Protein AF-0000000085151707 (afdb_homodimer)

Nearest PDB structures (foldseek):
  7b0c-assembly1_B  TM=9.121E-01  e=8.264E-10  Streptomyces coelicolor A3(2)
  6hse-assembly1_A  TM=7.464E-01  e=6.082E-08  Streptomyces venezuelae ATCC 10712
  4cic-assembly1_B  TM=8.441E-01  e=4.109E-07  Thermincola potens JR
  2y75-assembly1_E  TM=7.218E-01  e=2.705E-07  Bacillus subtilis
  3k69-assembly1_A-2  TM=7.931E-01  e=7.464E-07  Lactiplantibacillus plantarum

Sequence (302 aa):
MQLTRYTDFGIRILMYLAVQSERENLFRIAEVTSVFDLSSNHVAKIIHQLGKMGYLQTVRGKSGGFRLAKAADEVLIGQLVRDLEHSLSPIDCESPYCRFTPICRLKGVLGQAVTAYLAVLDQYTLADIVSNKSDILSTLPDLSISVLQLDMQLTRYTDFGIRILMYLAVQSERENLFRIAEVTSVFDLSSNHVAKIIHQLGKMGYLQTVRGKSGGFRLAKAADEVLIGQLVRDLEHSLSPIDCESPYCRFTPICRLKGVLGQAVTAYLAVLDQYTLADIVSNKSDILSTLPDLSISVLQLD

pLDDT: mean 91.7, std 13.01, range [28.16, 98.81]

Organism: Shewanella frigidimarina (strain NCIMB 400) (NCBI:txid318167)

Structure (mmCIF, N/CA/C/O backbone):
data_AF-0000000085151707-model_v1
#
loop_
_entity.id
_entity.type
_entity.pdbx_description
1 polymer 'Transcriptional regulator, BadM/Rrf2 family'
#
loop_
_atom_site.group_PDB
_atom_site.id
_atom_site.type_symbol
_atom_site.label_atom_id
_atom_site.label_alt_id
_atom_site.label_comp_id
_atom_site.label_asym_id
_atom_site.label_entity_id
_atom_site.label_seq_id
_atom_site.pdbx_PDB_ins_code
_atom_site.Cartn_x
_atom_site.Cartn_y
_atom_site.Cartn_z
_atom_site.occupancy
_atom_site.B_iso_or_equiv
_atom_site.auth_seq_id
_atom_site.auth_comp_id
_atom_site.auth_asym_id
_atom_site.auth_atom_id
_atom_site.pdbx_PDB_model_num
ATOM 1 N N . MET A 1 1 ? 3.221 0.682 0.157 1 67.94 1 MET A N 1
ATOM 2 C CA . MET A 1 1 ? 1.968 0.069 -0.274 1 67.94 1 MET A CA 1
ATOM 3 C C . MET A 1 1 ? 2.16 -1.416 -0.563 1 67.94 1 MET A C 1
ATOM 5 O O . MET A 1 1 ? 2.926 -1.784 -1.456 1 67.94 1 MET A O 1
ATOM 9 N N . GLN A 1 2 ? 2.195 -2.209 0.301 1 88.25 2 GLN A N 1
ATOM 10 C CA . GLN A 1 2 ? 2.561 -3.615 0.159 1 88.25 2 GLN A CA 1
ATOM 11 C C . GLN A 1 2 ? 1.323 -4.508 0.155 1 88.25 2 GLN A C 1
ATOM 13 O O . GLN A 1 2 ? 0.424 -4.336 0.98 1 88.25 2 GLN A O 1
ATOM 18 N N . LEU A 1 3 ? 1.3 -5.414 -0.812 1 94.5 3 LEU A N 1
ATOM 19 C CA . LEU A 1 3 ? 0.193 -6.363 -0.833 1 94.5 3 LEU A CA 1
ATOM 20 C C . LEU A 1 3 ? 0.139 -7.164 0.464 1 94.5 3 LEU A C 1
ATOM 22 O O . LEU A 1 3 ? 1.175 -7.438 1.075 1 94.5 3 LEU A O 1
ATOM 26 N N . THR A 1 4 ? -1.057 -7.477 0.873 1 93.44 4 THR A N 1
ATOM 27 C CA . THR A 1 4 ? -1.197 -8.383 2.01 1 93.44 4 THR A CA 1
ATOM 28 C C . THR A 1 4 ? -0.611 -9.75 1.686 1 93.44 4 THR A C 1
ATOM 30 O O . THR A 1 4 ? -0.466 -10.109 0.515 1 93.44 4 THR A O 1
ATOM 33 N N . ARG A 1 5 ? -0.339 -10.508 2.707 1 93.69 5 ARG A N 1
ATOM 34 C CA . ARG A 1 5 ? 0.137 -11.875 2.533 1 93.69 5 ARG A CA 1
ATOM 35 C C . ARG A 1 5 ? -0.897 -12.727 1.805 1 93.69 5 ARG A C 1
ATOM 37 O O . ARG A 1 5 ? -0.543 -13.57 0.981 1 93.69 5 ARG A O 1
ATOM 44 N N . TYR A 1 6 ? -2.123 -12.508 2.146 1 95.5 6 TYR A N 1
ATOM 45 C CA . TYR A 1 6 ? -3.229 -13.227 1.521 1 95.5 6 TYR A CA 1
ATOM 46 C C . TYR A 1 6 ? -3.221 -13.031 0.01 1 95.5 6 TYR A C 1
ATOM 48 O O . TYR A 1 6 ? -3.326 -14 -0.747 1 95.5 6 TYR A O 1
ATOM 56 N N . THR A 1 7 ? -3.078 -11.789 -0.413 1 96.56 7 THR A N 1
ATOM 57 C CA . THR A 1 7 ? -3.059 -11.469 -1.836 1 96.56 7 THR A CA 1
ATOM 58 C C . THR A 1 7 ? -1.8 -12.023 -2.498 1 96.56 7 THR A C 1
ATOM 60 O O . THR A 1 7 ? -1.864 -12.586 -3.594 1 96.56 7 THR A O 1
ATOM 63 N N . ASP A 1 8 ? -0.689 -11.891 -1.826 1 95.69 8 ASP A N 1
ATOM 64 C CA . ASP A 1 8 ? 0.578 -12.406 -2.334 1 95.69 8 ASP A CA 1
ATOM 65 C C . ASP A 1 8 ? 0.497 -13.914 -2.578 1 95.69 8 ASP A C 1
ATOM 67 O O . ASP A 1 8 ? 0.756 -14.383 -3.689 1 95.69 8 ASP A O 1
ATOM 71 N N . PHE A 1 9 ? 0.066 -14.609 -1.57 1 96.75 9 PHE A N 1
ATOM 72 C CA . PHE A 1 9 ? -0.001 -16.062 -1.678 1 96.75 9 PHE A CA 1
ATOM 73 C C . PHE A 1 9 ? -1.032 -16.484 -2.719 1 96.75 9 PHE A C 1
ATOM 75 O O . PHE A 1 9 ? -0.826 -17.453 -3.449 1 96.75 9 PHE A O 1
ATOM 82 N N . GLY A 1 10 ? -2.104 -15.773 -2.748 1 97.56 10 GLY A N 1
ATOM 83 C CA . GLY A 1 10 ? -3.113 -16.078 -3.754 1 97.56 10 GLY A CA 1
ATOM 84 C C . GLY A 1 10 ? -2.586 -15.977 -5.172 1 97.56 10 GLY A C 1
ATOM 85 O O . GLY A 1 10 ? -2.785 -16.891 -5.977 1 97.56 10 GLY A O 1
ATOM 86 N N . ILE A 1 11 ? -1.907 -14.914 -5.43 1 97.88 11 ILE A N 1
ATOM 87 C CA . ILE A 1 11 ? -1.382 -14.719 -6.777 1 97.88 11 ILE A CA 1
ATOM 88 C C . ILE A 1 11 ? -0.266 -15.727 -7.043 1 97.88 11 ILE A C 1
ATOM 90 O O . ILE A 1 11 ? -0.185 -16.297 -8.133 1 97.88 11 ILE A O 1
ATOM 94 N N . ARG A 1 12 ? 0.552 -16 -6.098 1 96.12 12 ARG A N 1
ATOM 95 C CA . ARG A 1 12 ? 1.631 -16.984 -6.199 1 96.12 12 ARG A CA 1
ATOM 96 C C . ARG A 1 12 ? 1.089 -18.359 -6.559 1 96.12 12 ARG A C 1
ATOM 98 O O . ARG A 1 12 ? 1.652 -19.047 -7.41 1 96.12 12 ARG A O 1
ATOM 105 N N . ILE A 1 13 ? 0.051 -18.734 -5.918 1 96.94 13 ILE A N 1
ATOM 106 C CA . ILE A 1 13 ? -0.581 -20.031 -6.184 1 96.94 13 ILE A CA 1
ATOM 107 C C . ILE A 1 13 ? -1.095 -20.062 -7.621 1 96.94 13 ILE A C 1
ATOM 109 O O . ILE A 1 13 ? -0.876 -21.047 -8.336 1 96.94 13 ILE A O 1
ATOM 113 N N . LEU A 1 14 ? -1.728 -19 -8.055 1 98.25 14 LEU A N 1
ATOM 114 C CA . LEU A 1 14 ? -2.26 -18.953 -9.406 1 98.25 14 LEU A CA 1
ATOM 115 C C . LEU A 1 14 ? -1.134 -19.016 -10.438 1 98.25 14 LEU A C 1
ATOM 117 O O . LEU A 1 14 ? -1.275 -19.641 -11.484 1 98.25 14 LEU A O 1
ATOM 121 N N . MET A 1 15 ? -0.018 -18.312 -10.133 1 97.69 15 MET A N 1
ATOM 122 C CA . MET A 1 15 ? 1.141 -18.375 -11.016 1 97.69 15 MET A CA 1
ATOM 123 C C . MET A 1 15 ? 1.657 -19.812 -11.141 1 97.69 15 MET A C 1
ATOM 125 O O . MET A 1 15 ? 1.975 -20.266 -12.234 1 97.69 15 MET A O 1
ATOM 129 N N . TYR A 1 16 ? 1.735 -20.516 -10.016 1 96.5 16 TYR A N 1
ATOM 130 C CA . TYR A 1 16 ? 2.184 -21.906 -9.961 1 96.5 16 TYR A CA 1
ATOM 131 C C . TYR A 1 16 ? 1.328 -22.797 -10.859 1 96.5 16 TYR A C 1
ATOM 133 O O . TYR A 1 16 ? 1.854 -23.609 -11.617 1 96.5 16 TYR A O 1
ATOM 141 N N . LEU A 1 17 ? 0.053 -22.594 -10.773 1 96.88 17 LEU A N 1
ATOM 142 C CA . LEU A 1 17 ? -0.861 -23.375 -11.602 1 96.88 17 LEU A CA 1
ATOM 143 C C . LEU A 1 17 ? -0.706 -23.016 -13.078 1 96.88 17 LEU A C 1
ATOM 145 O O . LEU A 1 17 ? -0.659 -23.906 -13.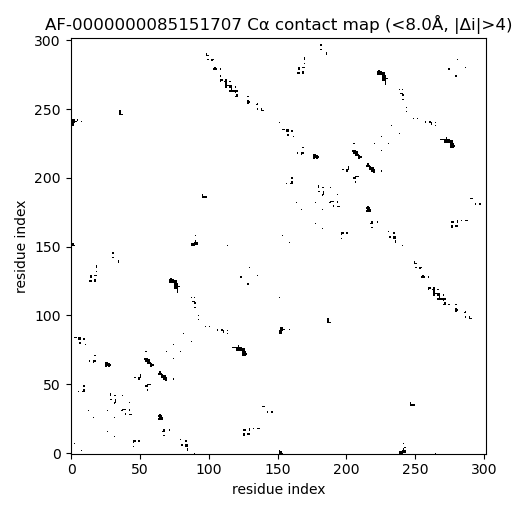938 1 96.88 17 LEU A O 1
ATOM 149 N N . ALA A 1 18 ? -0.605 -21.719 -13.344 1 97.44 18 ALA A N 1
ATOM 150 C CA . ALA A 1 18 ? -0.625 -21.203 -14.719 1 97.44 18 ALA A CA 1
ATOM 151 C C . ALA A 1 18 ? 0.592 -21.688 -15.5 1 97.44 18 ALA A C 1
ATOM 153 O O . ALA A 1 18 ? 0.515 -21.906 -16.703 1 97.44 18 ALA A O 1
ATOM 154 N N . VAL A 1 19 ? 1.764 -21.891 -14.836 1 95.69 19 VAL A N 1
ATOM 155 C CA . VAL A 1 19 ? 2.973 -22.297 -15.539 1 95.69 19 VAL A CA 1
ATOM 156 C C . VAL A 1 19 ? 2.883 -23.781 -15.891 1 95.69 19 VAL A C 1
ATOM 158 O O . VAL A 1 19 ? 3.67 -24.281 -16.703 1 95.69 19 VAL A O 1
ATOM 161 N N . GLN A 1 20 ? 1.953 -24.453 -15.273 1 93.75 20 GLN A N 1
ATOM 162 C CA . GLN A 1 20 ? 1.731 -25.875 -15.539 1 93.75 20 GLN A CA 1
ATOM 163 C C . GLN A 1 20 ? 0.405 -26.094 -16.266 1 93.75 20 GLN A C 1
ATOM 165 O O . GLN A 1 20 ? -0.373 -26.984 -15.883 1 93.75 20 GLN A O 1
ATOM 170 N N . SER A 1 21 ? 0.182 -25.359 -17.281 1 89.44 21 SER A N 1
ATOM 171 C CA . SER A 1 21 ? -1.112 -25.312 -17.953 1 89.44 21 SER A CA 1
ATOM 172 C C . SER A 1 21 ? -1.413 -26.641 -18.641 1 89.44 21 SER A C 1
ATOM 174 O O . SER A 1 21 ? -2.574 -26.953 -18.906 1 89.44 21 SER A O 1
ATOM 176 N N . GLU A 1 22 ? -0.425 -27.406 -18.953 1 88.44 22 GLU A N 1
ATOM 177 C CA . GLU A 1 22 ? -0.61 -28.656 -19.688 1 88.44 22 GLU A CA 1
ATOM 178 C C . GLU A 1 22 ? -0.845 -29.828 -18.734 1 88.44 22 GLU A C 1
ATOM 180 O O . GLU A 1 22 ? -1.149 -30.938 -19.172 1 88.44 22 GLU A O 1
ATOM 185 N N . ARG A 1 23 ? -0.707 -29.469 -17.469 1 89.75 23 ARG A N 1
ATOM 186 C CA . ARG A 1 23 ? -0.909 -30.516 -16.469 1 89.75 23 ARG A CA 1
ATOM 187 C C . ARG A 1 23 ? -2.355 -31 -16.469 1 89.75 23 ARG A C 1
ATOM 189 O O . ARG A 1 23 ? -3.287 -30.203 -16.453 1 89.75 23 ARG A O 1
ATOM 196 N N . GLU A 1 24 ? -2.537 -32.375 -16.438 1 89.44 24 GLU A N 1
ATOM 197 C CA . GLU A 1 24 ? -3.873 -32.969 -16.469 1 89.44 24 GLU A CA 1
ATOM 198 C C . GLU A 1 24 ? -4.383 -33.25 -15.062 1 89.44 24 GLU A C 1
ATOM 200 O O . GLU A 1 24 ? -5.578 -33.125 -14.797 1 89.44 24 GLU A O 1
ATOM 205 N N . ASN A 1 25 ? -3.473 -33.594 -14.18 1 91.44 25 ASN A N 1
ATOM 206 C CA . ASN A 1 25 ? -3.857 -33.938 -12.812 1 91.44 25 ASN A CA 1
ATOM 207 C C . ASN A 1 25 ? -4.203 -32.656 -12.016 1 91.44 25 ASN A C 1
ATOM 209 O O . ASN A 1 25 ? -3.615 -31.609 -12.234 1 91.44 25 ASN A O 1
ATOM 213 N N . LEU A 1 26 ? -5.133 -32.844 -11.172 1 95.44 26 LEU A N 1
ATOM 214 C CA . LEU A 1 26 ? -5.504 -31.766 -10.273 1 95.44 26 LEU A CA 1
ATOM 215 C C . LEU A 1 26 ? -4.367 -31.453 -9.312 1 95.44 26 LEU A C 1
ATOM 217 O O . LEU A 1 26 ? -3.588 -32.344 -8.945 1 95.44 26 LEU A O 1
ATOM 221 N N . PHE A 1 27 ? -4.246 -30.219 -8.961 1 96.44 27 PHE A N 1
ATOM 222 C CA . PHE A 1 27 ? -3.312 -29.828 -7.914 1 96.44 27 PHE A CA 1
ATOM 223 C C . PHE A 1 27 ? -3.889 -30.141 -6.535 1 96.44 27 PHE A C 1
ATOM 225 O O . PHE A 1 27 ? -5.109 -30.156 -6.355 1 96.44 27 PHE A O 1
ATOM 232 N N . ARG A 1 28 ? -3.021 -30.406 -5.617 1 94.31 28 ARG A N 1
ATOM 233 C CA . ARG A 1 28 ? -3.459 -30.719 -4.258 1 94.31 28 ARG A CA 1
ATOM 234 C C . ARG A 1 28 ? -2.926 -29.688 -3.271 1 94.31 28 ARG A C 1
ATOM 236 O O . ARG A 1 28 ? -1.833 -29.141 -3.459 1 94.31 28 ARG A O 1
ATOM 243 N N . ILE A 1 29 ? -3.684 -29.453 -2.197 1 95.25 29 ILE A N 1
ATOM 244 C CA . ILE A 1 29 ? -3.314 -28.5 -1.153 1 95.25 29 ILE A CA 1
ATOM 245 C C . ILE A 1 29 ? -1.94 -28.859 -0.592 1 95.25 29 ILE A C 1
ATOM 247 O O . ILE A 1 29 ? -1.092 -27.984 -0.404 1 95.25 29 ILE A O 1
ATOM 251 N N . ALA A 1 30 ? -1.696 -30.141 -0.392 1 93.06 30 ALA A N 1
ATOM 252 C CA . ALA A 1 30 ? -0.443 -30.609 0.183 1 93.06 30 ALA A CA 1
ATOM 253 C C . ALA A 1 30 ? 0.749 -30.203 -0.677 1 93.06 30 ALA A C 1
ATOM 255 O O . ALA A 1 30 ? 1.818 -29.891 -0.155 1 93.06 30 ALA A O 1
ATOM 256 N N . GLU A 1 31 ? 0.578 -30.281 -1.938 1 93.06 31 GLU A N 1
ATOM 257 C CA . GLU A 1 31 ? 1.632 -29.906 -2.871 1 93.06 31 GLU A CA 1
ATOM 258 C C . GLU A 1 31 ? 1.978 -28.422 -2.734 1 93.06 31 GLU A C 1
ATOM 260 O O . GLU A 1 31 ? 3.154 -28.062 -2.668 1 93.06 31 GLU A O 1
ATOM 265 N N . VAL A 1 32 ? 0.996 -27.609 -2.701 1 94.62 32 VAL A N 1
ATOM 266 C CA . VAL A 1 32 ? 1.18 -26.156 -2.602 1 94.62 32 VAL A CA 1
ATOM 267 C C . VAL A 1 32 ? 1.846 -25.812 -1.272 1 94.62 32 VAL A C 1
ATOM 269 O O . VAL A 1 32 ? 2.756 -24.984 -1.225 1 94.62 32 VAL A O 1
ATOM 272 N N . THR A 1 33 ? 1.373 -26.422 -0.166 1 94.88 33 THR A N 1
ATOM 273 C CA . THR A 1 33 ? 1.959 -26.219 1.154 1 94.88 33 THR A CA 1
ATOM 274 C C . THR A 1 33 ? 3.449 -26.562 1.143 1 94.88 33 THR A C 1
ATOM 276 O O . THR A 1 33 ? 4.254 -25.844 1.737 1 94.88 33 THR A O 1
ATOM 279 N N . SER A 1 34 ? 3.809 -27.609 0.458 1 92.62 34 SER A N 1
ATOM 280 C CA . SER A 1 34 ? 5.195 -28.062 0.394 1 92.62 34 SER A CA 1
ATOM 281 C C . SER A 1 34 ? 6.043 -27.141 -0.476 1 92.62 34 SER A C 1
ATOM 283 O O . SER A 1 34 ? 7.156 -26.766 -0.097 1 92.62 34 SER A O 1
ATOM 285 N N . VAL A 1 35 ? 5.496 -26.781 -1.6 1 92.38 35 VAL A N 1
ATOM 286 C CA . VAL A 1 35 ? 6.25 -26 -2.57 1 92.38 35 VAL A CA 1
ATOM 287 C C . VAL A 1 35 ? 6.539 -24.609 -2.004 1 92.38 35 VAL A C 1
ATOM 289 O O . VAL A 1 35 ? 7.648 -24.078 -2.154 1 92.38 35 VAL A O 1
ATOM 292 N N . PHE A 1 36 ? 5.574 -23.984 -1.27 1 93.06 36 PHE A N 1
ATOM 293 C CA . PHE A 1 36 ? 5.715 -22.594 -0.873 1 93.06 36 PHE A CA 1
ATOM 294 C C . PHE A 1 36 ? 5.93 -22.469 0.632 1 93.06 36 PHE A C 1
ATOM 296 O O . PHE A 1 36 ? 6.023 -21.359 1.167 1 93.06 36 PHE A O 1
ATOM 303 N N . ASP A 1 37 ? 5.996 -23.594 1.335 1 92.81 37 ASP A N 1
ATOM 304 C CA . ASP A 1 37 ? 6.219 -23.609 2.777 1 92.81 37 ASP A CA 1
ATOM 305 C C . ASP A 1 37 ? 5.148 -22.812 3.508 1 92.81 37 ASP A C 1
ATOM 307 O O . ASP A 1 37 ? 5.465 -21.891 4.277 1 92.81 37 ASP A O 1
ATOM 311 N N . LEU A 1 38 ? 3.926 -23.078 3.162 1 95.12 38 LEU A N 1
ATOM 312 C CA . LEU A 1 38 ? 2.764 -22.469 3.795 1 95.12 38 LEU A CA 1
ATOM 313 C C . LEU A 1 38 ? 1.984 -23.5 4.609 1 95.12 38 LEU A C 1
ATOM 315 O O . LEU A 1 38 ? 2.062 -24.688 4.34 1 95.12 38 LEU A O 1
ATOM 319 N N . SER A 1 39 ? 1.293 -23.047 5.602 1 95.38 39 SER A N 1
ATOM 320 C CA . SER A 1 39 ? 0.433 -23.953 6.355 1 95.38 39 SER A CA 1
ATOM 321 C C . SER A 1 39 ? -0.754 -24.422 5.512 1 95.38 39 SER A C 1
ATOM 323 O O . SER A 1 39 ? -1.231 -23.672 4.648 1 95.38 39 SER A O 1
ATOM 325 N N . SER A 1 40 ? -1.225 -25.656 5.84 1 95.94 40 SER A N 1
ATOM 326 C CA . SER A 1 40 ? -2.385 -26.188 5.133 1 95.94 40 SER A CA 1
ATOM 327 C C . SER A 1 40 ? -3.611 -25.312 5.348 1 95.94 40 SER A C 1
ATOM 329 O O . SER A 1 40 ? -4.441 -25.156 4.445 1 95.94 40 SER A O 1
ATOM 331 N N . ASN A 1 41 ? -3.674 -24.688 6.496 1 96.44 41 ASN A N 1
ATOM 332 C CA . ASN A 1 41 ? -4.797 -23.812 6.805 1 96.44 41 ASN A CA 1
ATOM 333 C C . ASN A 1 41 ? -4.805 -22.578 5.906 1 96.44 41 ASN A C 1
ATOM 335 O O . ASN A 1 41 ? -5.844 -22.219 5.352 1 96.44 41 ASN A O 1
ATOM 339 N N . HIS A 1 42 ? -3.668 -21.953 5.773 1 96 42 HIS A N 1
ATOM 340 C CA . HIS A 1 42 ? -3.561 -20.781 4.914 1 96 42 HIS A CA 1
ATOM 341 C C . HIS A 1 42 ? -3.904 -21.125 3.469 1 96 42 HIS A C 1
ATOM 343 O O . HIS A 1 42 ? -4.668 -20.406 2.82 1 96 42 HIS A O 1
ATOM 349 N N . VAL A 1 43 ? -3.354 -22.234 2.988 1 97.38 43 VAL A N 1
ATOM 350 C CA . VAL A 1 43 ? -3.553 -22.625 1.596 1 97.38 43 VAL A CA 1
ATOM 351 C C . VAL A 1 43 ? -5.02 -22.984 1.361 1 97.38 43 VAL A C 1
ATOM 353 O O . VAL A 1 43 ? -5.621 -22.547 0.38 1 97.38 43 VAL A O 1
ATOM 356 N N . ALA A 1 44 ? -5.578 -23.734 2.293 1 97 44 ALA A N 1
ATOM 357 C CA . ALA A 1 44 ? -6.977 -24.125 2.164 1 97 44 ALA A CA 1
ATOM 358 C C . ALA A 1 44 ? -7.891 -22.906 2.092 1 97 44 ALA A C 1
ATOM 360 O O . ALA A 1 44 ? -8.82 -22.875 1.28 1 97 44 ALA A O 1
ATOM 361 N N . LYS A 1 45 ? -7.66 -21.906 2.906 1 97.62 45 LYS A N 1
ATOM 362 C CA . LYS A 1 45 ? -8.453 -20.688 2.934 1 97.62 45 LYS A CA 1
ATOM 363 C C . LYS A 1 45 ? -8.359 -19.938 1.606 1 97.62 45 LYS A C 1
ATOM 365 O O . LYS A 1 45 ? -9.375 -19.484 1.071 1 97.62 45 LYS A O 1
ATOM 370 N N . ILE A 1 46 ? -7.211 -19.828 1.131 1 98.06 46 ILE A N 1
ATOM 371 C CA . ILE A 1 46 ? -6.969 -19.109 -0.113 1 98.06 46 ILE A CA 1
ATOM 372 C C . ILE A 1 46 ? -7.633 -19.844 -1.275 1 98.06 46 ILE A C 1
ATOM 374 O O . ILE A 1 46 ? -8.312 -19.219 -2.104 1 98.06 46 ILE A O 1
ATOM 378 N N . ILE A 1 47 ? -7.434 -21.234 -1.339 1 98.06 47 ILE A N 1
ATOM 379 C CA . ILE A 1 47 ? -8.016 -22.047 -2.404 1 98.06 47 ILE A CA 1
ATOM 380 C C . ILE A 1 47 ? -9.531 -21.938 -2.365 1 98.06 47 ILE A C 1
ATOM 382 O O . ILE A 1 47 ? -10.18 -21.797 -3.408 1 98.06 47 ILE A O 1
ATOM 386 N N . HIS A 1 48 ? -10.023 -21.969 -1.207 1 97.69 48 HIS A N 1
ATOM 387 C CA . HIS A 1 48 ? -11.469 -21.859 -1.037 1 97.69 48 HIS A CA 1
ATOM 388 C C . HIS A 1 48 ? -11.977 -20.531 -1.593 1 97.69 48 HIS A C 1
ATOM 390 O O . HIS A 1 48 ? -12.945 -20.5 -2.359 1 97.69 48 HIS A O 1
ATOM 396 N N . GLN A 1 49 ? -11.352 -19.469 -1.243 1 97.88 49 GLN A N 1
ATOM 397 C CA . GLN A 1 49 ? -11.789 -18.141 -1.662 1 97.88 49 GLN A CA 1
ATOM 398 C C . GLN A 1 49 ? -11.602 -17.953 -3.166 1 97.88 49 GLN A C 1
ATOM 400 O O . GLN A 1 49 ? -12.477 -17.391 -3.838 1 97.88 49 GLN A O 1
ATOM 405 N N . LEU A 1 50 ? -10.477 -18.391 -3.686 1 98.38 50 LEU A N 1
ATOM 406 C CA . LEU A 1 50 ? -10.227 -18.297 -5.121 1 98.38 50 LEU A CA 1
ATOM 407 C C . LEU A 1 50 ? -11.266 -19.109 -5.898 1 98.38 50 LEU A C 1
ATOM 409 O O . LEU A 1 50 ? -11.664 -18.719 -7 1 98.38 50 LEU A O 1
ATOM 413 N N . GLY A 1 51 ? -11.617 -20.266 -5.32 1 98.12 51 GLY A N 1
ATOM 414 C CA . GLY A 1 51 ? -12.695 -21.047 -5.91 1 98.12 51 GLY A CA 1
ATOM 415 C C . GLY A 1 51 ? -14.016 -20.297 -5.938 1 98.12 51 GLY A C 1
ATOM 416 O O . GLY A 1 51 ? -14.695 -20.266 -6.969 1 98.12 51 GLY A O 1
ATOM 417 N N . LYS A 1 52 ? -14.336 -19.672 -4.855 1 97.81 52 LYS A N 1
ATOM 418 C CA . LYS A 1 52 ? -15.578 -18.906 -4.742 1 97.81 52 LYS A CA 1
ATOM 419 C C . LYS A 1 52 ? -15.609 -17.75 -5.742 1 97.81 52 LYS A C 1
ATOM 421 O O . LYS A 1 52 ? -16.672 -17.406 -6.262 1 97.81 52 LYS A O 1
ATOM 426 N N . MET A 1 53 ? -14.484 -17.203 -6.012 1 97.38 53 MET A N 1
ATOM 427 C CA . MET A 1 53 ? -14.383 -16.047 -6.887 1 97.38 53 MET A CA 1
ATOM 428 C C . MET A 1 53 ? -14.297 -16.469 -8.352 1 97.38 53 MET A C 1
ATOM 430 O O . MET A 1 53 ? -14.234 -15.625 -9.242 1 97.38 53 MET A O 1
ATOM 434 N N . GLY A 1 54 ? -14.195 -17.75 -8.594 1 97.69 54 GLY A N 1
ATOM 435 C CA . GLY A 1 54 ? -14.258 -18.281 -9.945 1 97.69 54 GLY A CA 1
ATOM 436 C C . GLY A 1 54 ? -12.898 -18.359 -10.617 1 97.69 54 GLY A C 1
ATOM 437 O O . GLY A 1 54 ? -12.805 -18.547 -11.828 1 97.69 54 GLY A O 1
ATOM 438 N N . TYR A 1 55 ? -11.82 -18.219 -9.875 1 98.44 55 TYR A N 1
ATOM 439 C CA . TYR A 1 55 ? -10.484 -18.328 -10.445 1 98.44 55 TYR A CA 1
ATOM 440 C C . TYR A 1 55 ? -10.016 -19.781 -10.484 1 98.44 55 TYR A C 1
ATOM 442 O O . TYR A 1 55 ? -9.188 -20.156 -11.32 1 98.44 55 TYR A O 1
ATOM 450 N N . LEU A 1 56 ? -10.578 -20.625 -9.555 1 98.31 56 LEU A N 1
ATOM 451 C CA . LEU A 1 56 ? -10.242 -22.031 -9.469 1 98.31 56 LEU A CA 1
ATOM 452 C C . LEU A 1 56 ? -11.5 -22.906 -9.539 1 98.31 56 LEU A C 1
ATOM 454 O O . LEU A 1 56 ? -12.57 -22.469 -9.102 1 98.31 56 LEU A O 1
ATOM 458 N N . GLN A 1 57 ? -11.352 -24 -10.109 1 97.5 57 GLN A N 1
ATOM 459 C CA . GLN A 1 57 ? -12.312 -25.078 -9.984 1 97.5 57 GLN A CA 1
ATOM 460 C C . GLN A 1 57 ? -11.844 -26.125 -8.969 1 97.5 57 GLN A C 1
ATOM 462 O O . GLN A 1 57 ? -10.727 -26.641 -9.07 1 97.5 57 GLN A O 1
ATOM 467 N N . THR A 1 58 ? -12.641 -26.328 -7.992 1 96.06 58 THR A N 1
ATOM 468 C CA . THR A 1 58 ? -12.273 -27.266 -6.941 1 96.06 58 THR A CA 1
ATOM 469 C C . THR A 1 58 ? -13.094 -28.547 -7.047 1 96.06 58 THR A C 1
ATOM 471 O O . THR A 1 58 ? -14.273 -28.5 -7.406 1 96.06 58 THR A O 1
ATOM 474 N N . VAL A 1 59 ? -12.453 -29.625 -6.855 1 94.25 59 VAL A N 1
ATOM 475 C CA . VAL A 1 59 ? -13.086 -30.938 -6.805 1 94.25 59 VAL A CA 1
ATOM 476 C C . VAL A 1 59 ? -12.898 -31.562 -5.418 1 94.25 59 VAL A C 1
ATOM 478 O O . VAL A 1 59 ? -11.773 -31.688 -4.938 1 94.25 59 VAL A O 1
ATOM 481 N N . ARG A 1 60 ? -14 -31.844 -4.766 1 88.44 60 ARG A N 1
ATOM 482 C CA . ARG A 1 60 ? -13.961 -32.406 -3.426 1 88.44 60 ARG A CA 1
ATOM 483 C C . ARG A 1 60 ? -13.742 -33.938 -3.48 1 88.44 60 ARG A C 1
ATOM 485 O O . ARG A 1 60 ? -13.938 -34.562 -4.527 1 88.44 60 ARG A O 1
ATOM 492 N N . GLY A 1 61 ? -13.289 -34.562 -2.4 1 86.19 61 GLY A N 1
ATOM 493 C CA . GLY A 1 61 ? -13.156 -36 -2.287 1 86.19 61 GLY A CA 1
ATOM 494 C C . GLY A 1 61 ? -11.711 -36.469 -2.232 1 86.19 61 GLY A C 1
ATOM 495 O O . GLY A 1 61 ? -10.789 -35.656 -2.426 1 86.19 61 GLY A O 1
ATOM 496 N N . LYS A 1 62 ? -11.453 -37.781 -1.984 1 85.25 62 LYS A N 1
ATOM 497 C CA . LYS A 1 62 ? -10.141 -38.406 -1.83 1 85.25 62 LYS A CA 1
ATOM 498 C C . LYS A 1 62 ? -9.273 -38.156 -3.057 1 85.25 62 LYS A C 1
ATOM 500 O O . LYS A 1 62 ? -8.07 -37.906 -2.932 1 85.25 62 LYS A O 1
ATOM 505 N N . SER A 1 63 ? -9.891 -38.156 -4.262 1 86.5 63 SER A N 1
ATOM 506 C CA . SER A 1 63 ? -9.148 -37.875 -5.488 1 86.5 63 SER A CA 1
ATOM 507 C C . SER A 1 63 ? -9.352 -36.438 -5.941 1 86.5 63 SER A C 1
ATOM 509 O O . SER A 1 63 ? -9.148 -36.125 -7.113 1 86.5 63 SER A O 1
ATOM 511 N N . GLY A 1 64 ? -9.742 -35.656 -4.965 1 92 64 GLY A N 1
ATOM 512 C CA . GLY A 1 64 ? -10.055 -34.281 -5.312 1 92 64 GLY A CA 1
ATOM 513 C C . GLY A 1 64 ? -8.82 -33.375 -5.371 1 92 64 GLY A C 1
ATOM 514 O O . GLY A 1 64 ? -7.695 -33.875 -5.25 1 92 64 GLY A O 1
ATOM 515 N N . GLY A 1 65 ? -9.016 -32.094 -5.766 1 96.5 65 GLY A N 1
ATOM 516 C CA . GLY A 1 65 ? -8.008 -31.062 -6 1 96.5 65 GLY A CA 1
ATOM 517 C C . GLY A 1 65 ? -8.562 -29.828 -6.672 1 96.5 65 GLY A C 1
ATOM 518 O O . GLY A 1 65 ? -9.711 -29.453 -6.441 1 96.5 65 GLY A O 1
ATOM 519 N N . PHE A 1 66 ? -7.746 -29.125 -7.262 1 97.38 66 PHE A N 1
ATOM 520 C CA . PHE A 1 66 ? -8.203 -27.906 -7.902 1 97.38 66 PHE A CA 1
ATOM 521 C C . PHE A 1 66 ? -7.375 -27.609 -9.148 1 97.38 66 PHE A C 1
ATOM 523 O O . PHE A 1 66 ? -6.312 -28.203 -9.352 1 97.38 66 PHE A O 1
ATOM 530 N N . ARG A 1 67 ? -7.883 -26.812 -9.984 1 97.31 67 ARG A N 1
ATOM 531 C CA . ARG A 1 67 ? -7.234 -26.328 -11.203 1 97.31 67 ARG A CA 1
ATOM 532 C C . ARG A 1 67 ? -7.723 -24.938 -11.57 1 97.31 67 ARG A C 1
ATOM 534 O O . ARG A 1 67 ? -8.695 -24.438 -10.984 1 97.31 67 ARG A O 1
ATOM 541 N N . LEU A 1 68 ? -7.012 -24.297 -12.477 1 97.56 68 LEU A N 1
ATOM 542 C CA . LEU A 1 68 ? -7.484 -23 -12.953 1 97.56 68 LEU A CA 1
ATOM 543 C C . LEU A 1 68 ? -8.867 -23.125 -13.586 1 97.56 68 LEU A C 1
ATOM 545 O O . LEU A 1 68 ? -9.117 -24.047 -14.352 1 97.56 68 LEU A O 1
ATOM 549 N N . ALA A 1 69 ? -9.742 -22.219 -13.25 1 96.88 69 ALA A N 1
ATOM 550 C CA . ALA A 1 69 ? -11.094 -22.203 -13.82 1 96.88 69 ALA A CA 1
ATOM 551 C C . ALA A 1 69 ? -11.117 -21.453 -15.141 1 96.88 69 ALA A C 1
ATOM 553 O O . ALA A 1 69 ? -12.016 -21.656 -15.969 1 96.88 69 ALA A O 1
ATOM 554 N N . LYS A 1 70 ? -10.203 -20.484 -15.258 1 94.19 70 LYS A N 1
ATOM 555 C CA . LYS A 1 70 ? -10.07 -19.641 -16.438 1 94.19 70 LYS A CA 1
ATOM 556 C C . LYS A 1 70 ? -8.656 -19.719 -17.016 1 94.19 70 LYS A C 1
ATOM 558 O O . LYS A 1 70 ? -7.707 -20.031 -16.312 1 94.19 70 LYS A O 1
ATOM 563 N N . ALA A 1 71 ? -8.625 -19.484 -18.344 1 96.5 71 ALA A N 1
ATOM 564 C CA . ALA A 1 71 ? -7.297 -19.375 -18.938 1 96.5 71 ALA A CA 1
ATOM 565 C C . ALA A 1 71 ? -6.5 -18.25 -18.297 1 96.5 71 ALA A C 1
ATOM 567 O O . ALA A 1 71 ? -7.07 -17.234 -17.875 1 96.5 71 ALA A O 1
ATOM 568 N N . ALA A 1 72 ? -5.195 -18.391 -18.281 1 98.12 72 ALA A N 1
ATOM 569 C CA . ALA A 1 72 ? -4.316 -17.422 -17.609 1 98.12 72 ALA A CA 1
ATOM 570 C C . ALA A 1 72 ? -4.426 -16.047 -18.266 1 98.12 72 ALA A C 1
ATOM 572 O O . ALA A 1 72 ? -4.254 -15.023 -17.594 1 98.12 72 ALA A O 1
ATOM 573 N N . ASP A 1 73 ? -4.691 -15.961 -19.609 1 98.12 73 ASP A N 1
ATOM 574 C CA . ASP A 1 73 ? -4.742 -14.695 -20.328 1 98.12 73 ASP A CA 1
ATOM 575 C C . ASP A 1 73 ? -6.078 -13.984 -20.094 1 98.12 73 ASP A C 1
ATOM 577 O O . ASP A 1 73 ? -6.258 -12.836 -20.5 1 98.12 73 ASP A O 1
ATOM 581 N N . GLU A 1 74 ? -7 -14.648 -19.359 1 97.88 74 GLU A N 1
ATOM 582 C CA . GLU A 1 74 ? -8.297 -14.07 -19.016 1 97.88 74 GLU A CA 1
ATOM 583 C C . GLU A 1 74 ? -8.297 -13.508 -17.594 1 97.88 74 GLU A C 1
ATOM 585 O O . GLU A 1 74 ? -9.258 -12.859 -17.172 1 97.88 74 GLU A O 1
ATOM 590 N N . VAL A 1 75 ? -7.316 -13.828 -16.812 1 98.38 75 VAL A N 1
ATOM 591 C CA . VAL A 1 75 ? -7.215 -13.383 -15.43 1 98.38 75 VAL A CA 1
ATOM 592 C C . VAL A 1 75 ? -6.445 -12.062 -15.367 1 98.38 75 VAL A C 1
ATOM 594 O O . VAL A 1 75 ? -5.219 -12.055 -15.508 1 98.38 75 VAL A O 1
ATOM 597 N N . LEU A 1 76 ? -7.164 -10.984 -15.102 1 98.62 76 LEU A N 1
ATOM 598 C CA . LEU A 1 76 ? -6.539 -9.664 -14.992 1 98.62 76 LEU A CA 1
ATOM 599 C C . LEU A 1 76 ? -5.945 -9.461 -13.602 1 98.62 76 LEU A C 1
ATOM 601 O O . LEU A 1 76 ? -6.633 -9.641 -12.594 1 98.62 76 LEU A O 1
ATOM 605 N N . ILE A 1 77 ? -4.715 -9.016 -13.562 1 98.69 77 ILE A N 1
ATOM 606 C CA . ILE A 1 77 ? -3.998 -8.867 -12.297 1 98.69 77 ILE A CA 1
ATOM 607 C C . ILE A 1 77 ? -4.656 -7.77 -11.461 1 98.69 77 ILE A C 1
ATOM 609 O O . ILE A 1 77 ? -4.801 -7.91 -10.242 1 98.69 77 ILE A O 1
ATOM 613 N N . GLY A 1 78 ? -5.039 -6.645 -12.172 1 98.38 78 GLY A N 1
ATOM 614 C CA . GLY A 1 78 ? -5.715 -5.574 -11.453 1 98.38 78 GLY A CA 1
ATOM 615 C C . GLY A 1 78 ? -6.996 -6.027 -10.773 1 98.38 78 GLY A C 1
ATOM 616 O O . GLY A 1 78 ? -7.238 -5.695 -9.609 1 98.38 78 GLY A O 1
ATOM 617 N N . GLN A 1 79 ? -7.805 -6.766 -11.5 1 98.19 79 GLN A N 1
ATOM 618 C CA . GLN A 1 79 ? -9.047 -7.277 -10.938 1 98.19 79 GLN A CA 1
ATOM 619 C C . GLN A 1 79 ? -8.766 -8.266 -9.805 1 98.19 79 GLN A C 1
ATOM 621 O O . GLN A 1 79 ? -9.438 -8.242 -8.773 1 98.19 79 GLN A O 1
ATOM 626 N N . LEU A 1 80 ? -7.785 -9.148 -10.016 1 98 80 LEU A N 1
ATOM 627 C CA . LEU A 1 80 ? -7.391 -10.117 -8.992 1 98 80 LEU A CA 1
ATOM 628 C C . LEU A 1 80 ? -7.004 -9.414 -7.699 1 98 80 LEU A C 1
ATOM 630 O O . LEU A 1 80 ? -7.426 -9.82 -6.613 1 98 80 LEU A O 1
ATOM 634 N N . VAL A 1 81 ? -6.223 -8.328 -7.77 1 97.81 81 VAL A N 1
ATOM 635 C CA . VAL A 1 81 ? -5.797 -7.562 -6.605 1 97.81 81 VAL A CA 1
ATOM 636 C C . VAL A 1 81 ? -7.008 -6.922 -5.934 1 97.81 81 VAL A C 1
ATOM 638 O O . VAL A 1 81 ? -7.141 -6.969 -4.707 1 97.81 81 VAL A O 1
ATOM 641 N N . ARG A 1 82 ? -7.895 -6.34 -6.734 1 97.38 82 ARG A N 1
ATOM 642 C CA . ARG A 1 82 ? -9.109 -5.754 -6.184 1 97.38 82 ARG A CA 1
ATOM 643 C C . ARG A 1 82 ? -9.93 -6.797 -5.426 1 97.38 82 ARG A C 1
ATOM 645 O O . ARG A 1 82 ? -10.523 -6.492 -4.391 1 97.38 82 ARG A O 1
ATOM 652 N N . ASP A 1 83 ? -9.93 -8.016 -5.898 1 97.25 83 ASP A N 1
ATOM 653 C CA . ASP A 1 83 ? -10.727 -9.086 -5.301 1 97.25 83 ASP A CA 1
ATOM 654 C C . ASP A 1 83 ? -10.078 -9.602 -4.016 1 97.25 83 ASP A C 1
ATOM 656 O O . ASP A 1 83 ? -10.781 -9.945 -3.061 1 97.25 83 ASP A O 1
ATOM 660 N N . LEU A 1 84 ? -8.789 -9.648 -3.957 1 97.19 84 LEU A N 1
ATOM 661 C CA . LEU A 1 84 ? -8.102 -10.344 -2.875 1 97.19 84 LEU A CA 1
ATOM 662 C C . LEU A 1 84 ? -7.766 -9.383 -1.739 1 97.19 84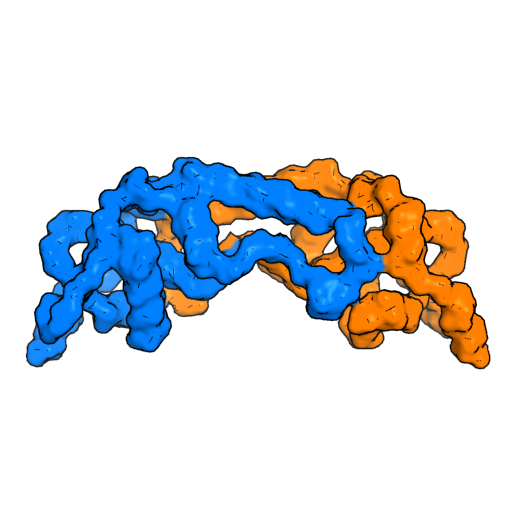 LEU A C 1
ATOM 664 O O . LEU A 1 84 ? -7.719 -9.781 -0.574 1 97.19 84 LEU A O 1
ATOM 668 N N . GLU A 1 85 ? -7.52 -8.086 -2.061 1 95.69 85 GLU A N 1
ATOM 669 C CA . GLU A 1 85 ? -7.16 -7.129 -1.019 1 95.69 85 GLU A CA 1
ATOM 670 C C . GLU A 1 85 ? -8.383 -6.738 -0.188 1 95.69 85 GLU A C 1
ATOM 672 O O . GLU A 1 85 ? -9.438 -6.43 -0.738 1 95.69 85 GLU A O 1
ATOM 677 N N . HIS A 1 86 ? -8.227 -6.766 1.078 1 89.38 86 HIS A N 1
ATOM 678 C CA 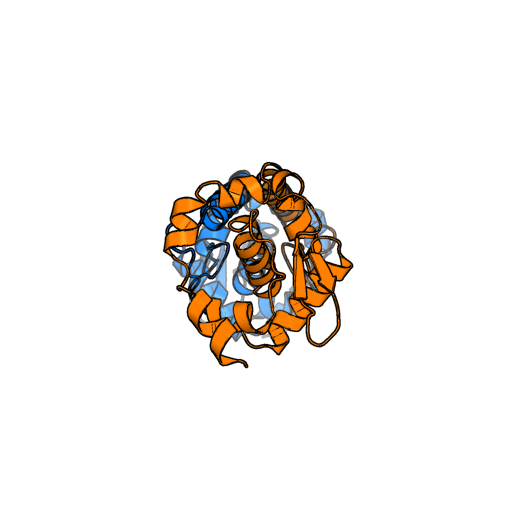. HIS A 1 86 ? -9.32 -6.398 1.97 1 89.38 86 HIS A CA 1
ATOM 679 C C . HIS A 1 86 ? -9.695 -4.93 1.807 1 89.38 86 HIS A C 1
ATOM 681 O O . HIS A 1 86 ? -10.867 -4.57 1.906 1 89.38 86 HIS A O 1
ATOM 687 N N . SER A 1 87 ? -8.695 -4.109 1.689 1 91.19 87 SER A N 1
ATOM 688 C CA . SER A 1 87 ? -8.906 -2.68 1.492 1 91.19 87 SER A CA 1
ATOM 689 C C . SER A 1 87 ? -7.859 -2.088 0.557 1 91.19 87 SER A C 1
ATOM 691 O O . SER A 1 87 ? -6.695 -2.496 0.584 1 91.19 87 SER A O 1
ATOM 693 N N . LEU A 1 88 ? -8.422 -1.234 -0.239 1 93.12 88 LEU A N 1
ATOM 694 C CA . LEU A 1 88 ? -7.512 -0.495 -1.108 1 93.12 88 LEU A CA 1
ATOM 695 C C . LEU A 1 88 ? -7.402 0.962 -0.669 1 93.12 88 LEU A C 1
ATOM 697 O O . LEU A 1 88 ? -6.898 1.804 -1.415 1 93.12 88 LEU A O 1
ATOM 701 N N . SER A 1 89 ? -7.957 1.188 0.545 1 92.75 89 SER A N 1
ATOM 702 C CA . SER A 1 89 ? -7.844 2.537 1.092 1 92.75 89 SER A CA 1
ATOM 703 C C . SER A 1 89 ? -6.387 2.912 1.345 1 92.75 89 SER A C 1
ATOM 705 O O . SER A 1 89 ? -5.668 2.193 2.045 1 92.75 89 SER A O 1
ATOM 707 N N . PRO A 1 90 ? -5.953 4.004 0.844 1 94.25 90 PRO A N 1
ATOM 708 C CA . PRO A 1 90 ? -4.535 4.352 0.929 1 94.25 90 PRO A CA 1
ATOM 709 C C . PRO A 1 90 ? -4.141 4.898 2.299 1 94.25 90 PRO A C 1
ATOM 711 O O . PRO A 1 90 ? -2.949 5.035 2.594 1 94.25 90 PRO A O 1
ATOM 714 N N . ILE A 1 91 ? -5.129 5.262 3.143 1 93.81 91 ILE A N 1
ATOM 715 C CA . ILE A 1 91 ? -4.867 5.871 4.441 1 93.81 91 ILE A CA 1
ATOM 716 C C . ILE A 1 91 ? -6.031 5.594 5.391 1 93.81 91 ILE A C 1
ATOM 718 O O . ILE A 1 91 ? -7.188 5.539 4.965 1 93.81 91 ILE A O 1
ATOM 722 N N . ASP A 1 92 ? -5.707 5.262 6.609 1 91.81 92 ASP A N 1
ATOM 723 C CA . ASP A 1 92 ? -6.73 5.047 7.625 1 91.81 92 ASP A CA 1
ATOM 724 C C . ASP A 1 92 ? -6.984 6.316 8.43 1 91.81 92 ASP A C 1
ATOM 726 O O . ASP A 1 92 ? -6.242 6.625 9.367 1 91.81 92 ASP A O 1
ATOM 730 N N . CYS A 1 93 ? -8.008 6.945 8.156 1 92 93 CYS A N 1
ATOM 731 C CA . CYS A 1 93 ? -8.312 8.219 8.805 1 92 93 CYS A CA 1
ATOM 732 C C . CYS A 1 93 ? -9.266 8.016 9.977 1 92 93 CYS A C 1
ATOM 734 O O . CYS A 1 93 ? -9.664 8.984 10.633 1 92 93 CYS A O 1
ATOM 736 N N . GLU A 1 94 ? -9.555 6.785 10.281 1 90.06 94 GLU A N 1
ATOM 737 C CA . GLU A 1 94 ? -10.602 6.516 11.266 1 90.06 94 GLU A CA 1
ATOM 738 C C . GLU A 1 94 ? -10 6.207 12.633 1 90.06 94 GLU A C 1
ATOM 740 O O . GLU A 1 94 ? -10.664 6.383 13.656 1 90.06 94 GLU A O 1
ATOM 745 N N . SER A 1 95 ? -8.742 5.727 12.703 1 88.25 95 SER A N 1
ATOM 746 C CA . SER A 1 95 ? -8.148 5.316 13.969 1 88.25 95 SER A CA 1
ATOM 747 C C . SER A 1 95 ? -6.695 5.758 14.07 1 88.25 95 SER A C 1
ATOM 749 O O . SER A 1 95 ? -5.801 5.082 13.57 1 88.25 95 SER A O 1
ATOM 751 N N . PRO A 1 96 ? -6.391 6.762 14.891 1 89.44 96 PRO A N 1
ATOM 752 C CA . PRO A 1 96 ? -7.375 7.691 15.445 1 89.44 96 PRO A CA 1
ATOM 753 C C . PRO A 1 96 ? -8.055 8.547 14.367 1 89.44 96 PRO A C 1
ATOM 755 O O . PRO A 1 96 ? -7.543 8.656 13.25 1 89.44 96 PRO A O 1
ATOM 758 N N . TYR A 1 97 ? -9.125 9.102 14.742 1 89.31 97 TYR A N 1
ATOM 759 C CA . TYR A 1 97 ? -9.906 9.93 13.828 1 89.31 97 TYR A CA 1
ATOM 760 C C . TYR A 1 97 ? -9.094 11.133 13.367 1 89.31 97 TYR A C 1
ATOM 762 O O . TYR A 1 97 ? -8.414 11.781 14.164 1 89.31 97 TYR A O 1
ATOM 770 N N . CYS A 1 98 ? -9.148 11.359 12.094 1 91.75 98 CYS A N 1
ATOM 771 C CA . CYS A 1 98 ? -8.477 12.516 11.508 1 91.75 98 CYS A CA 1
ATOM 772 C C . CYS A 1 98 ? -9.422 13.711 11.414 1 91.75 98 CYS A C 1
ATOM 774 O O . CYS A 1 98 ? -10.445 13.641 10.734 1 91.75 98 CYS A O 1
ATOM 776 N N . ARG A 1 99 ? -9.078 14.781 11.906 1 91 99 ARG A N 1
ATOM 777 C CA . ARG A 1 99 ? -9.914 15.977 12 1 91 99 ARG A CA 1
ATOM 778 C C . ARG A 1 99 ? -10.109 16.625 10.633 1 91 99 ARG A C 1
ATOM 780 O O . ARG A 1 99 ? -11.039 17.406 10.43 1 91 99 ARG A O 1
ATOM 787 N N . PHE A 1 100 ? -9.289 16.281 9.734 1 93.38 100 PHE A N 1
ATOM 788 C CA . PHE A 1 100 ? -9.359 16.922 8.422 1 93.38 100 PHE A CA 1
ATOM 789 C C . PHE A 1 100 ? -10.43 16.25 7.562 1 93.38 100 PHE A C 1
ATOM 791 O O . PHE A 1 100 ? -10.773 16.766 6.496 1 93.38 100 PHE A O 1
ATOM 798 N N . THR A 1 101 ? -10.898 15.133 8.078 1 90.06 101 THR A N 1
ATOM 799 C CA . THR A 1 101 ? -11.961 14.453 7.352 1 90.06 101 THR A CA 1
ATOM 800 C C . THR A 1 101 ? -13.289 15.18 7.535 1 90.06 101 THR A C 1
ATOM 802 O O . THR A 1 101 ? -13.609 15.625 8.641 1 90.06 101 THR A O 1
ATOM 805 N N . PRO A 1 102 ? -14.016 15.344 6.387 1 90.44 102 PRO A N 1
ATOM 806 C CA . PRO A 1 102 ? -13.969 14.75 5.051 1 90.44 102 PRO A CA 1
ATOM 807 C C . PRO A 1 102 ? -13.359 15.688 4.008 1 90.44 102 PRO A C 1
ATOM 809 O O . PRO A 1 102 ? -13.445 15.414 2.805 1 90.44 102 PRO A O 1
ATOM 812 N N . ILE A 1 103 ? -12.797 16.734 4.422 1 93 103 ILE A N 1
ATOM 813 C CA . ILE A 1 103 ? -12.375 17.734 3.441 1 93 103 ILE A CA 1
ATOM 814 C C . ILE A 1 103 ? -10.891 17.562 3.148 1 93 103 ILE A C 1
ATOM 816 O O . ILE A 1 103 ? -10.273 18.438 2.529 1 93 103 ILE A O 1
ATOM 820 N N . CYS A 1 104 ? -10.305 16.5 3.588 1 94.94 104 CYS A N 1
ATOM 821 C CA . CYS A 1 104 ? -8.867 16.266 3.457 1 94.94 104 CYS A CA 1
ATOM 822 C C . CYS A 1 104 ? -8.477 16.078 1.994 1 94.94 104 CYS A C 1
ATOM 824 O O . CYS A 1 104 ? -8.938 15.148 1.335 1 94.94 104 CYS A O 1
ATOM 826 N N . ARG A 1 105 ? -7.605 16.859 1.491 1 96.75 105 ARG A N 1
ATOM 827 C CA . ARG A 1 105 ? -7.172 16.766 0.099 1 96.75 105 ARG A CA 1
ATOM 828 C C . ARG A 1 105 ? -6.094 15.711 -0.073 1 96.75 105 ARG A C 1
ATOM 830 O O . ARG A 1 105 ? -5.91 15.172 -1.169 1 96.75 105 ARG A O 1
ATOM 837 N N . LEU A 1 106 ? -5.363 15.422 1.056 1 97.12 106 LEU A N 1
ATOM 838 C CA . LEU A 1 106 ? -4.398 14.328 0.98 1 97.12 106 LEU A CA 1
ATOM 839 C C . LEU A 1 106 ? -5.086 13.031 0.579 1 97.12 106 LEU A C 1
ATOM 841 O O . LEU A 1 106 ? -4.57 12.281 -0.258 1 97.12 106 LEU A O 1
ATOM 845 N N . LYS A 1 107 ? -6.227 12.758 1.214 1 95.44 107 LYS A N 1
ATOM 846 C CA . LYS A 1 107 ? -6.969 11.539 0.914 1 95.44 107 LYS A CA 1
ATOM 847 C C . LYS A 1 107 ? -7.285 11.438 -0.576 1 95.44 107 LYS A C 1
ATOM 849 O O . LYS A 1 107 ? -7.172 10.367 -1.171 1 95.44 107 LYS A O 1
ATOM 854 N N . GLY A 1 108 ? -7.742 12.57 -1.149 1 96.5 108 GLY A N 1
ATOM 855 C CA . GLY A 1 108 ? -8.031 12.594 -2.574 1 96.5 108 GLY A CA 1
ATOM 856 C C . GLY A 1 108 ? -6.812 12.32 -3.436 1 96.5 108 GLY A C 1
ATOM 857 O O . GLY A 1 108 ? -6.883 11.562 -4.398 1 96.5 108 GLY A O 1
ATOM 858 N N . VAL A 1 109 ? -5.715 12.953 -3.094 1 97.94 109 VAL A N 1
ATOM 859 C CA . VAL A 1 109 ? -4.465 12.797 -3.83 1 97.94 109 VAL A CA 1
ATOM 860 C C . VAL A 1 109 ? -4 11.344 -3.758 1 97.94 109 VAL A C 1
ATOM 862 O O . VAL A 1 109 ? -3.6 10.758 -4.77 1 97.94 109 VAL A O 1
ATOM 865 N N . LEU A 1 110 ? -4.082 10.742 -2.584 1 97.69 110 LEU A N 1
ATOM 866 C CA . LEU A 1 110 ? -3.709 9.344 -2.42 1 97.69 110 LEU A CA 1
ATOM 867 C C . LEU A 1 110 ? -4.641 8.438 -3.219 1 97.69 110 LEU A C 1
ATOM 869 O O . LEU A 1 110 ? -4.211 7.41 -3.754 1 97.69 110 LEU A O 1
ATOM 873 N N . GLY A 1 111 ? -5.926 8.773 -3.268 1 96.88 111 GLY A N 1
ATOM 874 C CA . GLY A 1 111 ? -6.855 8.039 -4.105 1 96.88 111 GLY A CA 1
ATOM 875 C C . GLY A 1 111 ? -6.457 8.023 -5.57 1 96.88 111 GLY A C 1
ATOM 876 O O . GLY A 1 111 ? -6.559 6.992 -6.234 1 96.88 111 GLY A O 1
ATOM 877 N N . GLN A 1 112 ? -6.059 9.195 -6.047 1 98.25 112 GLN A N 1
ATOM 878 C CA . GLN A 1 112 ? -5.555 9.281 -7.414 1 98.25 112 GLN A CA 1
ATOM 879 C C . GLN A 1 112 ? -4.336 8.383 -7.609 1 98.25 112 GLN A C 1
ATOM 881 O O . GLN A 1 112 ? -4.184 7.754 -8.656 1 98.25 112 GLN A O 1
ATOM 886 N N . ALA A 1 113 ? -3.439 8.391 -6.648 1 98.06 113 ALA A N 1
ATOM 887 C CA . ALA A 1 113 ? -2.25 7.543 -6.715 1 98.06 113 ALA A CA 1
ATOM 888 C C . ALA A 1 113 ? -2.629 6.066 -6.77 1 98.06 113 ALA A C 1
ATOM 890 O O . ALA A 1 113 ? -2.061 5.301 -7.555 1 98.06 113 ALA A O 1
ATOM 891 N N . VAL A 1 114 ? -3.625 5.633 -5.941 1 97.44 114 VAL A N 1
ATOM 892 C CA . VAL A 1 114 ? -4.102 4.258 -5.945 1 97.44 114 VAL A CA 1
ATOM 893 C C . VAL A 1 114 ? -4.68 3.912 -7.316 1 97.44 114 VAL A C 1
ATOM 895 O O . VAL A 1 114 ? -4.426 2.828 -7.852 1 97.44 114 VAL A O 1
ATOM 898 N N . THR A 1 115 ? -5.43 4.844 -7.871 1 98 115 THR A N 1
ATOM 899 C CA . THR A 1 115 ? -6.004 4.637 -9.195 1 98 115 THR A CA 1
ATOM 900 C C . THR A 1 115 ? -4.902 4.414 -10.234 1 98 115 THR A C 1
ATOM 902 O O . THR A 1 115 ? -5.02 3.531 -11.086 1 98 115 THR A O 1
ATOM 905 N N . ALA A 1 116 ? -3.852 5.168 -10.156 1 98.38 116 ALA A N 1
ATOM 906 C CA . ALA A 1 116 ? -2.723 5.004 -11.07 1 98.38 116 ALA A CA 1
ATOM 907 C C . ALA A 1 116 ? -2.045 3.65 -10.867 1 98.38 116 ALA A C 1
ATOM 909 O O . ALA A 1 116 ? -1.671 2.986 -11.836 1 98.38 116 ALA A O 1
ATOM 910 N N . TYR A 1 117 ? -1.87 3.26 -9.664 1 97.88 117 TYR A N 1
ATOM 911 C CA . TYR A 1 117 ? -1.327 1.957 -9.297 1 97.88 117 TYR A CA 1
ATOM 912 C C . TYR A 1 117 ? -2.131 0.831 -9.938 1 97.88 117 TYR A C 1
ATOM 914 O O . TYR A 1 117 ? -1.57 -0.03 -10.617 1 97.88 117 TYR A O 1
ATOM 922 N N . LEU A 1 118 ? -3.424 0.874 -9.797 1 97.88 118 LEU A N 1
ATOM 923 C CA . LEU A 1 118 ? -4.305 -0.177 -10.297 1 97.88 118 LEU A CA 1
ATOM 924 C C . LEU A 1 118 ? -4.379 -0.153 -11.82 1 97.88 118 LEU A C 1
ATOM 926 O O . LEU A 1 118 ? -4.508 -1.201 -12.453 1 97.88 118 LEU A O 1
ATOM 930 N N . ALA A 1 119 ? -4.301 1.05 -12.367 1 98.62 119 ALA A N 1
ATOM 931 C CA . ALA A 1 119 ? -4.324 1.177 -13.828 1 98.62 119 ALA A CA 1
ATOM 932 C C . ALA A 1 119 ? -3.16 0.425 -14.461 1 98.62 119 ALA A C 1
ATOM 934 O O . ALA A 1 119 ? -3.307 -0.166 -15.531 1 98.62 119 ALA A O 1
ATOM 935 N N . VAL A 1 120 ? -2.004 0.418 -13.82 1 98.56 120 VAL A N 1
ATOM 936 C CA . VAL A 1 120 ? -0.866 -0.353 -14.305 1 98.56 120 VAL A CA 1
ATOM 937 C C . VAL A 1 120 ? -1.187 -1.845 -14.242 1 98.56 120 VAL A C 1
ATOM 939 O O . VAL A 1 120 ? -0.99 -2.57 -15.219 1 98.56 120 VAL A O 1
ATOM 942 N N . LEU A 1 121 ? -1.703 -2.301 -13.102 1 98.38 121 LEU A N 1
ATOM 943 C CA . LEU A 1 121 ? -2.008 -3.713 -12.906 1 98.38 121 LEU A CA 1
ATOM 944 C C . LEU A 1 121 ? -3.066 -4.18 -13.906 1 98.38 121 LEU A C 1
ATOM 946 O O . LEU A 1 121 ? -3.043 -5.332 -14.344 1 98.38 121 LEU A O 1
ATOM 950 N N . ASP A 1 122 ? -3.979 -3.273 -14.32 1 98.62 122 ASP A N 1
ATOM 951 C CA . ASP A 1 122 ? -5.066 -3.586 -15.242 1 98.62 122 ASP A CA 1
ATOM 952 C C . ASP A 1 122 ? -4.535 -3.9 -16.641 1 98.62 122 ASP A C 1
ATOM 954 O O . ASP A 1 122 ? -5.262 -4.426 -17.484 1 98.62 122 ASP A O 1
ATOM 958 N N . GLN A 1 123 ? -3.299 -3.648 -16.859 1 98.69 123 GLN A N 1
ATOM 959 C CA . GLN A 1 123 ? -2.711 -3.859 -18.188 1 98.69 123 GLN A CA 1
ATOM 960 C C . GLN A 1 123 ? -2.107 -5.258 -18.297 1 98.69 123 GLN A C 1
ATOM 962 O O . GLN A 1 123 ? -1.658 -5.656 -19.375 1 98.69 123 GLN A O 1
ATOM 967 N N . TYR A 1 124 ? -2.113 -6.02 -17.219 1 98.81 124 TYR A N 1
ATOM 968 C CA . TYR A 1 124 ? -1.437 -7.312 -17.203 1 98.81 124 TYR A CA 1
ATOM 969 C C . TYR A 1 124 ? -2.406 -8.43 -16.844 1 98.81 124 TYR A C 1
ATOM 971 O O . TYR A 1 124 ? -3.328 -8.234 -16.062 1 98.81 124 TYR A O 1
ATOM 979 N N . THR A 1 125 ? -2.207 -9.547 -17.422 1 98.81 125 THR A N 1
ATOM 980 C CA . THR A 1 125 ? -2.922 -10.773 -17.094 1 98.81 125 THR A CA 1
ATOM 981 C C . THR A 1 125 ? -2.004 -11.758 -16.359 1 98.81 125 THR A C 1
ATOM 983 O O . THR A 1 125 ? -0.792 -11.539 -16.297 1 98.81 125 THR A O 1
ATOM 986 N N . LEU A 1 126 ? -2.627 -12.812 -15.797 1 98.75 126 LEU A N 1
ATOM 987 C CA . LEU A 1 126 ? -1.859 -13.906 -15.211 1 98.75 126 LEU A CA 1
ATOM 988 C C . LEU A 1 126 ? -0.882 -14.492 -16.219 1 98.75 126 LEU A C 1
ATOM 990 O O . LEU A 1 126 ? 0.255 -14.82 -15.875 1 98.75 126 LEU A O 1
ATOM 994 N N . ALA A 1 127 ? -1.278 -14.586 -17.516 1 98.62 127 ALA A N 1
ATOM 995 C CA . ALA A 1 127 ? -0.402 -15.102 -18.562 1 98.62 127 ALA A CA 1
ATOM 996 C C . ALA A 1 127 ? 0.83 -14.211 -18.734 1 98.62 127 ALA A C 1
ATOM 998 O O . ALA A 1 127 ? 1.934 -14.711 -18.969 1 98.62 127 ALA A O 1
ATOM 999 N N . ASP A 1 128 ? 0.636 -12.922 -18.594 1 98.56 128 ASP A N 1
ATOM 1000 C CA . ASP A 1 128 ? 1.736 -11.984 -18.75 1 98.56 128 ASP A CA 1
ATOM 1001 C C . ASP A 1 128 ? 2.805 -12.188 -17.688 1 98.56 128 ASP A C 1
ATOM 1003 O O . ASP A 1 128 ? 4 -12.117 -17.969 1 98.56 128 ASP A O 1
ATOM 1007 N N . ILE A 1 129 ? 2.367 -12.5 -16.438 1 98.25 129 ILE A N 1
ATOM 1008 C CA . ILE A 1 129 ? 3.344 -12.539 -15.359 1 98.25 129 ILE A CA 1
ATOM 1009 C C . ILE A 1 129 ? 3.947 -13.938 -15.266 1 98.25 129 ILE A C 1
ATOM 1011 O O . ILE A 1 129 ? 4.836 -14.188 -14.445 1 98.25 129 ILE A O 1
ATOM 1015 N N . VAL A 1 130 ? 3.525 -14.883 -16.078 1 97.69 130 VAL A N 1
ATOM 1016 C CA . VAL A 1 130 ? 4.172 -16.188 -16.125 1 97.69 130 VAL A CA 1
ATOM 1017 C C . VAL A 1 130 ? 4.727 -16.438 -17.531 1 97.69 130 VAL A C 1
ATOM 1019 O O . VAL A 1 130 ? 4.914 -17.594 -17.922 1 97.69 130 VAL A O 1
ATOM 1022 N N . SER A 1 131 ? 4.934 -15.438 -18.312 1 96.88 131 SER A N 1
ATOM 1023 C CA . SER A 1 131 ? 5.414 -15.562 -19.688 1 96.88 131 SER A CA 1
ATOM 1024 C C . SER A 1 131 ? 6.805 -16.188 -19.734 1 96.88 131 SER A C 1
ATOM 1026 O O . SER A 1 131 ? 7.227 -16.703 -20.766 1 96.88 131 SER A O 1
ATOM 1028 N N . ASN A 1 132 ? 7.562 -16.094 -18.672 1 95.69 132 ASN A N 1
ATOM 1029 C CA . ASN A 1 132 ? 8.844 -16.781 -18.531 1 95.69 132 ASN A CA 1
ATOM 1030 C C . ASN A 1 132 ? 8.664 -18.156 -17.891 1 95.69 132 ASN A C 1
ATOM 1032 O O . ASN A 1 132 ? 9.383 -18.5 -16.938 1 95.69 132 ASN A O 1
ATOM 1036 N N . LYS A 1 133 ? 7.781 -18.859 -18.406 1 93.56 133 LYS A N 1
ATOM 1037 C CA . LYS A 1 133 ? 7.32 -20.125 -17.859 1 93.56 133 LYS A CA 1
ATOM 1038 C C . LYS A 1 133 ? 8.484 -21.094 -17.641 1 93.56 133 LYS A C 1
ATOM 1040 O O . LYS A 1 133 ? 8.602 -21.703 -16.578 1 93.56 133 LYS A O 1
ATOM 1045 N N . SER A 1 134 ? 9.344 -21.281 -18.625 1 93.25 134 SER A N 1
ATOM 1046 C CA . SER A 1 134 ? 10.469 -22.219 -18.531 1 93.25 134 SER A CA 1
ATOM 1047 C C . SER A 1 134 ? 11.367 -21.859 -17.344 1 93.25 134 SER A C 1
ATOM 1049 O O . SER A 1 134 ? 11.836 -22.75 -16.641 1 93.25 134 SER A O 1
ATOM 1051 N N . ASP A 1 135 ? 11.594 -20.594 -17.156 1 94.44 135 ASP A N 1
ATOM 1052 C CA . ASP A 1 135 ? 12.422 -20.141 -16.031 1 94.44 135 ASP A CA 1
ATOM 1053 C C . ASP A 1 135 ? 11.742 -20.438 -14.703 1 94.44 135 ASP A C 1
ATOM 1055 O O . ASP A 1 135 ? 12.398 -20.891 -13.758 1 94.44 135 ASP A O 1
ATOM 1059 N N . ILE A 1 136 ? 10.43 -20.203 -14.625 1 94.19 136 ILE A N 1
ATOM 1060 C CA . ILE A 1 136 ? 9.688 -20.422 -13.391 1 94.19 136 ILE A CA 1
ATOM 1061 C C . ILE A 1 136 ? 9.695 -21.906 -13.047 1 94.19 136 ILE A C 1
ATOM 1063 O O . ILE A 1 136 ? 9.938 -22.281 -11.891 1 94.19 136 ILE A O 1
ATOM 1067 N N . LEU A 1 137 ? 9.492 -22.766 -14.016 1 92 137 LEU A N 1
ATOM 1068 C CA . LEU A 1 137 ? 9.469 -24.203 -13.805 1 92 137 LEU A CA 1
ATOM 1069 C C . LEU A 1 137 ? 10.805 -24.703 -13.266 1 92 137 LEU A C 1
ATOM 1071 O O . LEU A 1 137 ? 10.844 -25.641 -12.461 1 92 137 LEU A O 1
ATOM 1075 N N . SER A 1 138 ? 11.836 -24.078 -13.672 1 90.94 138 SER A N 1
ATOM 1076 C CA . SER A 1 138 ? 13.18 -24.484 -13.25 1 90.94 138 SER A CA 1
ATOM 1077 C C . SER A 1 138 ? 13.414 -24.156 -11.781 1 90.94 138 SER A C 1
ATOM 1079 O O . SER A 1 138 ? 14.328 -24.703 -11.156 1 90.94 138 SER A O 1
ATOM 1081 N N . THR A 1 139 ? 12.625 -23.234 -11.242 1 88.94 139 THR A N 1
ATOM 1082 C CA . THR A 1 139 ? 12.781 -22.844 -9.844 1 88.94 139 THR A CA 1
ATOM 1083 C C . THR A 1 139 ? 12.008 -23.797 -8.938 1 88.94 139 THR A C 1
ATOM 1085 O O . THR A 1 139 ? 12.227 -23.828 -7.723 1 88.94 139 THR A O 1
ATOM 1088 N N . LEU A 1 140 ? 11.125 -24.609 -9.492 1 87.69 140 LEU A N 1
ATOM 1089 C CA . LEU A 1 140 ? 10.219 -25.438 -8.711 1 87.69 140 LEU A CA 1
ATOM 1090 C C . LEU A 1 140 ? 10.859 -26.781 -8.375 1 87.69 140 LEU A C 1
ATOM 1092 O O . LEU A 1 140 ? 11.664 -27.297 -9.156 1 87.69 140 LEU A O 1
ATOM 1096 N N . PRO A 1 141 ? 10.625 -27.234 -7.172 1 81.25 141 PRO A N 1
ATOM 1097 C CA . PRO A 1 141 ? 11.156 -28.547 -6.832 1 81.25 141 PRO A CA 1
ATOM 1098 C C . PRO A 1 141 ? 10.523 -29.672 -7.66 1 81.25 141 PRO A C 1
ATOM 1100 O O . PRO A 1 141 ? 9.453 -29.484 -8.242 1 81.25 141 PRO A O 1
ATOM 1103 N N . ASP A 1 142 ? 11.273 -30.719 -7.93 1 68.12 142 ASP A N 1
ATOM 1104 C CA . ASP A 1 142 ? 10.734 -31.906 -8.594 1 68.12 142 ASP A CA 1
ATOM 1105 C C . ASP A 1 142 ? 9.633 -32.562 -7.762 1 68.12 142 ASP A C 1
ATOM 1107 O O . ASP A 1 142 ? 9.898 -33.094 -6.691 1 68.12 142 ASP A O 1
ATOM 1111 N N . LEU A 1 143 ? 8.461 -32.094 -7.855 1 60.56 143 LEU A N 1
ATOM 1112 C CA . LEU A 1 143 ? 7.359 -32.594 -7.031 1 60.56 143 LEU A CA 1
ATOM 1113 C C . LEU A 1 143 ? 6.961 -34 -7.453 1 60.56 143 LEU A C 1
ATOM 1115 O O . LEU A 1 143 ? 6.129 -34.625 -6.805 1 60.56 143 LEU A O 1
ATOM 1119 N N . SER A 1 144 ? 7.242 -34.469 -8.641 1 51.75 144 SER A N 1
ATOM 1120 C CA . SER A 1 144 ? 6.895 -35.844 -8.938 1 51.75 144 SER A CA 1
ATOM 1121 C C . SER A 1 144 ? 7.18 -36.781 -7.746 1 51.75 144 SER A C 1
ATOM 1123 O O . SER A 1 144 ? 6.465 -37.75 -7.52 1 51.75 144 SER A O 1
ATOM 1125 N N . ILE A 1 145 ? 8.141 -36.562 -7.102 1 48.38 145 ILE A N 1
ATOM 1126 C CA . ILE A 1 145 ? 8.562 -37.469 -6.059 1 48.38 145 ILE A CA 1
ATOM 1127 C C . ILE A 1 145 ? 7.609 -37.375 -4.863 1 48.38 145 ILE A C 1
ATOM 1129 O O . ILE A 1 145 ? 7.328 -38.375 -4.195 1 48.38 145 ILE A O 1
ATOM 1133 N N . SER A 1 146 ? 7.16 -36.188 -4.527 1 46.84 146 SER A N 1
ATOM 1134 C CA . SER A 1 146 ? 6.449 -36.062 -3.26 1 46.84 146 SER A CA 1
ATOM 1135 C C . SER A 1 146 ? 5.027 -36.594 -3.365 1 46.84 146 SER A C 1
ATOM 1137 O O . SER A 1 146 ? 4.391 -36.875 -2.352 1 46.84 146 SER A O 1
ATOM 1139 N N . VAL A 1 147 ? 4.305 -36.531 -4.512 1 45.66 147 VAL A N 1
ATOM 1140 C CA . VAL A 1 147 ? 2.947 -37.031 -4.617 1 45.66 147 VAL A CA 1
ATOM 1141 C C . VAL A 1 147 ? 2.971 -38.562 -4.512 1 45.66 147 VAL A C 1
ATOM 1143 O O . VAL A 1 147 ? 1.966 -39.188 -4.156 1 45.66 147 VAL A O 1
ATOM 1146 N N . LEU A 1 148 ? 3.969 -39.281 -4.855 1 41.38 148 LEU A N 1
ATOM 1147 C CA . LEU A 1 148 ? 4.027 -40.75 -4.762 1 41.38 148 LEU A CA 1
ATOM 1148 C C . LEU A 1 148 ? 3.998 -41.188 -3.305 1 41.38 148 LEU A C 1
ATOM 1150 O O . LEU A 1 148 ? 3.506 -42.281 -2.998 1 41.38 148 LEU A O 1
ATOM 1154 N N . GLN A 1 149 ? 4.723 -40.438 -2.43 1 39.34 149 GLN A N 1
ATOM 1155 C CA . GLN A 1 149 ? 4.844 -41.094 -1.118 1 39.34 149 GLN A CA 1
ATOM 1156 C C . GLN A 1 149 ? 3.562 -40.906 -0.307 1 39.34 149 GLN A C 1
ATOM 1158 O O . GLN A 1 149 ? 3.463 -41.406 0.815 1 39.34 149 GLN A O 1
ATOM 1163 N N . LEU A 1 150 ? 2.734 -40.156 -0.773 1 33.84 150 LEU A N 1
ATOM 1164 C CA . LEU A 1 150 ? 1.52 -40.125 0.034 1 33.84 150 LEU A CA 1
ATOM 1165 C C . LEU A 1 150 ? 0.664 -41.375 -0.242 1 33.84 150 LEU A C 1
ATOM 1167 O O . LEU A 1 150 ? -0.454 -41.469 0.266 1 33.84 150 LEU A O 1
ATOM 1171 N N . ASP A 1 151 ? 1.007 -42.312 -1.021 1 28.16 151 ASP A N 1
ATOM 1172 C CA . ASP A 1 151 ? 0.288 -43.594 -0.951 1 28.16 151 ASP A CA 1
ATOM 1173 C C . ASP A 1 151 ? 0.669 -44.375 0.307 1 28.16 151 ASP A C 1
ATOM 1175 O O . ASP A 1 151 ? 1.838 -44.375 0.699 1 28.16 151 ASP A O 1
ATOM 1179 N N . MET B 1 1 ? -2.615 -0.891 -0.477 1 67.56 1 MET B N 1
ATOM 1180 C CA . MET B 1 1 ? -1.368 -0.152 -0.301 1 67.56 1 MET B CA 1
ATOM 1181 C C . MET B 1 1 ? -1.557 1.014 0.665 1 67.56 1 MET B C 1
ATOM 1183 O O . MET B 1 1 ? -2.35 1.92 0.403 1 67.56 1 MET B O 1
ATOM 1187 N N . GLN B 1 2 ? -1.56 0.862 1.836 1 88.31 2 GLN B N 1
ATOM 1188 C CA . GLN B 1 2 ? -1.91 1.86 2.84 1 88.31 2 GLN B CA 1
ATOM 1189 C C . GLN B 1 2 ? -0.662 2.451 3.488 1 88.31 2 GLN B C 1
ATOM 1191 O O . GLN B 1 2 ? 0.266 1.72 3.842 1 88.31 2 GLN B O 1
ATOM 1196 N N . LEU B 1 3 ? -0.651 3.766 3.57 1 94.5 3 LEU B N 1
ATOM 1197 C CA . LEU B 1 3 ? 0.466 4.398 4.262 1 94.5 3 LEU B CA 1
ATOM 1198 C C . LEU B 1 3 ? 0.565 3.904 5.699 1 94.5 3 LEU B C 1
ATOM 1200 O O . LEU B 1 3 ? -0.45 3.584 6.324 1 94.5 3 LEU B O 1
ATOM 1204 N N . THR B 1 4 ? 1.772 3.811 6.18 1 93.56 4 THR B N 1
ATOM 1205 C CA . THR B 1 4 ? 1.954 3.508 7.594 1 93.56 4 THR B CA 1
ATOM 1206 C C . THR B 1 4 ? 1.373 4.621 8.461 1 93.56 4 THR B C 1
ATOM 1208 O O . THR B 1 4 ? 1.198 5.75 8 1 93.56 4 THR B O 1
ATOM 1211 N N . ARG B 1 5 ? 1.142 4.312 9.703 1 93.81 5 ARG B N 1
ATOM 1212 C CA . ARG B 1 5 ? 0.677 5.309 10.664 1 93.81 5 ARG B CA 1
ATOM 1213 C C . ARG B 1 5 ? 1.701 6.426 10.828 1 93.81 5 ARG B C 1
ATOM 1215 O O . ARG B 1 5 ? 1.334 7.594 10.969 1 93.81 5 ARG B O 1
ATOM 1222 N N . TYR B 1 6 ? 2.938 6.047 10.836 1 95.56 6 TYR B N 1
ATOM 1223 C CA . TYR B 1 6 ? 4.035 6.996 10.969 1 95.56 6 TYR B CA 1
ATOM 1224 C C . TYR B 1 6 ? 3.986 8.039 9.859 1 95.56 6 TYR B C 1
ATOM 1226 O O . TYR B 1 6 ? 4.09 9.242 10.117 1 95.56 6 TYR B O 1
ATOM 1234 N N . THR B 1 7 ? 3.807 7.57 8.633 1 96.62 7 THR B N 1
ATOM 1235 C CA . THR B 1 7 ? 3.748 8.461 7.48 1 96.62 7 THR B CA 1
ATOM 1236 C C . THR B 1 7 ? 2.48 9.312 7.516 1 96.62 7 THR B C 1
ATOM 1238 O O . THR B 1 7 ? 2.523 10.516 7.246 1 96.62 7 THR B O 1
ATOM 1241 N N . ASP B 1 8 ? 1.393 8.688 7.871 1 95.75 8 ASP B N 1
ATOM 1242 C CA . ASP B 1 8 ? 0.119 9.398 7.98 1 95.75 8 ASP B CA 1
ATOM 1243 C C . ASP B 1 8 ? 0.209 10.539 8.984 1 95.75 8 ASP B C 1
ATOM 1245 O O . ASP B 1 8 ? -0.071 11.695 8.648 1 95.75 8 ASP B O 1
ATOM 1249 N N . PHE B 1 9 ? 0.674 10.219 10.156 1 96.75 9 PHE B N 1
ATOM 1250 C CA . PHE B 1 9 ? 0.754 11.227 11.211 1 96.75 9 PHE B CA 1
ATOM 1251 C C . PHE B 1 9 ? 1.766 12.305 10.852 1 96.75 9 PHE B C 1
ATOM 1253 O O . PHE B 1 9 ? 1.554 13.484 11.148 1 96.75 9 PHE B O 1
ATOM 1260 N N . GLY B 1 10 ? 2.822 11.898 10.25 1 97.62 10 GLY B N 1
ATOM 1261 C CA . GLY B 1 10 ? 3.809 12.875 9.82 1 97.62 10 GLY B CA 1
ATOM 1262 C C . GLY B 1 10 ? 3.246 13.914 8.867 1 97.62 10 GLY B C 1
ATOM 1263 O O . GLY B 1 10 ? 3.438 15.117 9.062 1 97.62 10 GLY B O 1
ATOM 1264 N N . ILE B 1 11 ? 2.549 13.414 7.891 1 97.88 11 ILE B N 1
ATOM 1265 C CA . ILE B 1 11 ? 1.987 14.328 6.902 1 97.88 11 ILE B CA 1
ATOM 1266 C C . ILE B 1 11 ? 0.874 15.156 7.539 1 97.88 11 ILE B C 1
ATOM 1268 O O . ILE B 1 11 ? 0.77 16.359 7.293 1 97.88 11 ILE B O 1
ATOM 1272 N N . ARG B 1 12 ? 0.092 14.578 8.375 1 96.25 12 ARG B N 1
ATOM 1273 C CA . ARG B 1 12 ? -0.979 15.266 9.094 1 96.25 12 ARG B CA 1
ATOM 1274 C C . ARG B 1 12 ? -0.433 16.422 9.922 1 96.25 12 ARG B C 1
ATOM 1276 O O . ARG B 1 12 ? -1.015 17.516 9.938 1 96.25 12 ARG B O 1
ATOM 1283 N N . ILE B 1 13 ? 0.625 16.188 10.594 1 97 13 ILE B N 1
ATOM 1284 C CA . ILE B 1 13 ? 1.265 17.219 11.406 1 97 13 ILE B CA 1
ATOM 1285 C C . ILE B 1 13 ? 1.74 18.359 10.516 1 97 13 ILE B C 1
ATOM 1287 O O . ILE B 1 13 ? 1.516 19.531 10.82 1 97 13 ILE B O 1
ATOM 1291 N N . LEU B 1 14 ? 2.342 18.031 9.406 1 98.25 14 LEU B N 1
ATOM 1292 C CA . LEU B 1 14 ? 2.836 19.062 8.492 1 98.25 14 LEU B CA 1
ATOM 1293 C C . LEU B 1 14 ? 1.685 19.875 7.914 1 98.25 14 LEU B C 1
ATOM 1295 O O . LEU B 1 14 ? 1.806 21.078 7.73 1 98.25 14 LEU B O 1
ATOM 1299 N N . MET B 1 15 ? 0.574 19.188 7.605 1 97.69 15 MET B N 1
ATOM 1300 C CA . MET B 1 15 ? -0.608 19.891 7.125 1 97.69 15 MET B CA 1
ATOM 1301 C C . MET B 1 15 ? -1.109 20.891 8.164 1 97.69 15 MET B C 1
ATOM 1303 O O . MET B 1 15 ? -1.452 22.031 7.832 1 97.69 15 MET B O 1
ATOM 1307 N N . TYR B 1 16 ? -1.148 20.469 9.43 1 96.5 16 TYR B N 1
ATOM 1308 C CA . TYR B 1 16 ? -1.579 21.297 10.547 1 96.5 16 TYR B CA 1
ATOM 1309 C C . TYR B 1 16 ? -0.737 22.562 10.641 1 96.5 16 TYR B C 1
ATOM 1311 O O . TYR B 1 16 ? -1.273 23.672 10.812 1 96.5 16 TYR B O 1
ATOM 1319 N N . LEU B 1 17 ? 0.527 22.391 10.492 1 96.94 17 LEU B N 1
ATOM 1320 C CA . LEU B 1 17 ? 1.428 23.547 10.547 1 96.94 17 LEU B CA 1
ATOM 1321 C C . LEU B 1 17 ? 1.229 24.453 9.336 1 96.94 17 LEU B C 1
ATOM 1323 O O . LEU B 1 17 ? 1.164 25.672 9.477 1 96.94 17 LEU B O 1
ATOM 1327 N N . ALA B 1 18 ? 1.11 23.828 8.164 1 97.44 18 ALA B N 1
ATOM 1328 C CA . ALA B 1 18 ? 1.089 24.562 6.902 1 97.44 18 ALA B CA 1
ATOM 1329 C C . ALA B 1 18 ? -0.144 25.469 6.812 1 97.44 18 ALA B C 1
ATOM 1331 O O . ALA B 1 18 ? -0.097 26.531 6.207 1 97.44 18 ALA B O 1
ATOM 1332 N N . VAL B 1 19 ? -1.289 25.062 7.418 1 95.75 19 VAL B N 1
ATOM 1333 C CA . VAL B 1 19 ? -2.512 25.859 7.32 1 95.75 19 VAL B CA 1
ATOM 1334 C C . VAL B 1 19 ? -2.42 27.062 8.242 1 95.75 19 VAL B C 1
ATOM 1336 O O . VAL B 1 19 ? -3.225 28 8.141 1 95.75 19 VAL B O 1
ATOM 1339 N N . GLN B 1 20 ? -1.461 27.031 9.125 1 93.69 20 GLN B N 1
ATOM 1340 C CA . GLN B 1 20 ? -1.233 28.141 10.047 1 93.69 2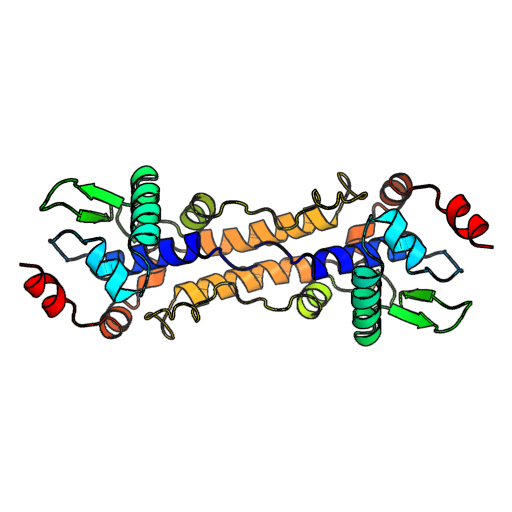0 GLN B CA 1
ATOM 1341 C C . GLN B 1 20 ? 0.076 28.859 9.727 1 93.69 20 GLN B C 1
ATOM 1343 O O . GLN B 1 20 ? 0.874 29.141 10.625 1 93.69 20 GLN B O 1
ATOM 1348 N N . SER B 1 21 ? 0.265 29.188 8.508 1 89.38 21 SER B N 1
ATOM 1349 C CA . SER B 1 21 ? 1.54 29.703 8.016 1 89.38 21 SER B CA 1
ATOM 1350 C C . SER B 1 21 ? 1.837 31.078 8.586 1 89.38 21 SER B C 1
ATOM 1352 O O . SER B 1 21 ? 2.994 31.5 8.641 1 89.38 21 SER B O 1
ATOM 1354 N N . GLU B 1 22 ? 0.85 31.766 9.023 1 88.44 22 GLU B N 1
ATOM 1355 C CA . GLU B 1 22 ? 1.026 33.125 9.523 1 88.44 22 GLU B CA 1
ATOM 1356 C C . GLU B 1 22 ? 1.304 33.156 11.023 1 88.44 22 GLU B C 1
ATOM 1358 O O . GLU B 1 22 ? 1.612 34.188 11.594 1 88.44 22 GLU B O 1
ATOM 1363 N N . ARG B 1 23 ? 1.204 31.953 11.555 1 89.69 23 ARG B N 1
ATOM 1364 C CA . ARG B 1 23 ? 1.447 31.828 12.992 1 89.69 23 ARG B CA 1
ATOM 1365 C C . ARG B 1 23 ? 2.898 32.156 13.328 1 89.69 23 ARG B C 1
ATOM 1367 O O . ARG B 1 23 ? 3.82 31.656 12.688 1 89.69 23 ARG B O 1
ATOM 1374 N N . GLU B 1 24 ? 3.092 33 14.391 1 89.44 24 GLU B N 1
ATOM 1375 C CA . GLU B 1 24 ? 4.434 33.406 14.797 1 89.44 24 GLU B CA 1
ATOM 1376 C C . GLU B 1 24 ? 4.98 32.531 15.898 1 89.44 24 GLU B C 1
ATOM 1378 O O . GLU B 1 24 ? 6.184 32.25 15.953 1 89.44 24 GLU B O 1
ATOM 1383 N N . ASN B 1 25 ? 4.105 32.062 16.75 1 91.44 25 ASN B N 1
ATOM 1384 C CA . ASN B 1 25 ? 4.527 31.203 17.859 1 91.44 25 ASN B CA 1
ATOM 1385 C C . ASN B 1 25 ? 4.875 29.797 17.391 1 91.44 25 ASN B C 1
ATOM 1387 O O . ASN B 1 25 ? 4.273 29.281 16.438 1 91.44 25 ASN B O 1
ATOM 1391 N N . LEU B 1 26 ? 5.836 29.281 18.047 1 95.5 26 LEU B N 1
ATOM 1392 C CA . LEU B 1 26 ? 6.215 27.891 17.766 1 95.5 26 LEU B CA 1
ATOM 1393 C C . LEU B 1 26 ? 5.098 26.938 18.172 1 95.5 26 LEU B C 1
ATOM 1395 O O . LEU B 1 26 ? 4.34 27.203 19.094 1 95.5 26 LEU B O 1
ATOM 1399 N N . PHE B 1 27 ? 4.98 25.875 17.422 1 96.44 27 PHE B N 1
ATOM 1400 C CA . PHE B 1 27 ? 4.066 24.812 17.812 1 96.44 27 PHE B CA 1
ATOM 1401 C C . PHE B 1 27 ? 4.68 23.953 18.906 1 96.44 27 PHE B C 1
ATOM 1403 O O . PHE B 1 27 ? 5.906 23.828 19 1 96.44 27 PHE B O 1
ATOM 1410 N N . ARG B 1 28 ? 3.834 23.406 19.734 1 94.31 28 ARG B N 1
ATOM 1411 C CA . ARG B 1 28 ? 4.312 22.562 20.812 1 94.31 28 ARG B CA 1
ATOM 1412 C C . ARG B 1 28 ? 3.791 21.141 20.656 1 94.31 28 ARG B C 1
ATOM 1414 O O . ARG B 1 28 ? 2.688 20.922 20.156 1 94.31 28 ARG B O 1
ATOM 1421 N N . ILE B 1 29 ? 4.582 20.156 21.141 1 95.31 29 ILE B N 1
ATOM 1422 C CA . ILE B 1 29 ? 4.227 18.75 21.078 1 95.31 29 ILE B CA 1
ATOM 1423 C C . ILE B 1 29 ? 2.875 18.516 21.75 1 95.31 29 ILE B C 1
ATOM 1425 O O . ILE B 1 29 ? 2.021 17.812 21.219 1 95.31 29 ILE B O 1
ATOM 1429 N N . ALA B 1 30 ? 2.658 19.172 22.875 1 93.06 30 ALA B N 1
ATOM 1430 C CA . ALA B 1 30 ? 1.428 19.016 23.641 1 93.06 30 ALA B CA 1
ATOM 1431 C C . ALA B 1 30 ? 0.208 19.406 22.812 1 93.06 30 ALA B C 1
ATOM 1433 O O . ALA B 1 30 ? -0.851 18.781 22.922 1 93.06 30 ALA B O 1
ATOM 1434 N N . GLU B 1 31 ? 0.341 20.438 22.078 1 93.06 31 GLU B N 1
ATOM 1435 C CA . GLU B 1 31 ? -0.743 20.906 21.203 1 93.06 31 GLU B CA 1
ATOM 1436 C C . GLU B 1 31 ? -1.104 19.859 20.156 1 93.06 31 GLU B C 1
ATOM 1438 O O . GLU B 1 31 ? -2.281 19.562 19.953 1 93.06 31 GLU B O 1
ATOM 1443 N N . VAL B 1 32 ? -0.137 19.328 19.531 1 94.62 32 VAL B N 1
ATOM 1444 C CA . VAL B 1 32 ? -0.334 18.328 18.484 1 94.62 32 VAL B CA 1
ATOM 1445 C C . VAL B 1 32 ? -0.971 17.078 19.062 1 94.62 32 VAL B C 1
ATOM 1447 O O . VAL B 1 32 ? -1.89 16.5 18.484 1 94.62 32 VAL B O 1
ATOM 1450 N N . THR B 1 33 ? -0.462 16.609 20.234 1 94.94 33 THR B N 1
ATOM 1451 C CA . THR B 1 33 ? -1.016 15.453 20.922 1 94.94 33 THR B CA 1
ATOM 1452 C C . THR B 1 33 ? -2.502 15.648 21.203 1 94.94 33 THR B C 1
ATOM 1454 O O . THR B 1 33 ? -3.299 14.727 21.047 1 94.94 33 THR B O 1
ATOM 1457 N N . SER B 1 34 ? -2.861 16.844 21.594 1 92.69 34 SER B N 1
ATOM 1458 C CA . SER B 1 34 ? -4.242 17.156 21.938 1 92.69 34 SER B CA 1
ATOM 1459 C C . SER B 1 34 ? -5.121 17.234 20.703 1 92.69 34 SER B C 1
ATOM 1461 O O . SER B 1 34 ? -6.23 16.703 20.688 1 92.69 34 SER B O 1
ATOM 1463 N N . VAL B 1 35 ? -4.613 17.891 19.688 1 92.44 35 VAL B N 1
ATOM 1464 C CA . VAL B 1 35 ? -5.406 18.125 18.484 1 92.44 35 VAL B CA 1
ATOM 1465 C C . VAL B 1 35 ? -5.695 16.812 17.781 1 92.44 35 VAL B C 1
ATOM 1467 O O . VAL B 1 35 ? -6.809 16.578 17.312 1 92.44 35 VAL B O 1
ATOM 1470 N N . PHE B 1 36 ? -4.719 15.859 17.734 1 93.12 36 PHE B N 1
ATOM 1471 C CA . PHE B 1 36 ? -4.863 14.664 16.922 1 93.12 36 PHE B CA 1
ATOM 1472 C C . PHE B 1 36 ? -5.039 13.422 17.781 1 93.12 36 PHE B C 1
ATOM 1474 O O . PHE B 1 36 ? -5.129 12.305 17.266 1 93.12 36 PHE B O 1
ATOM 1481 N N . ASP B 1 37 ? -5.074 13.594 19.094 1 92.88 37 ASP B N 1
ATOM 1482 C CA . ASP B 1 37 ? -5.258 12.484 20.031 1 92.88 37 ASP B CA 1
ATOM 1483 C C . ASP B 1 37 ? -4.18 11.422 19.844 1 92.88 37 ASP B C 1
ATOM 1485 O O . ASP B 1 37 ? -4.488 10.242 19.625 1 92.88 37 ASP B O 1
ATOM 1489 N N . LEU B 1 38 ? -2.963 11.875 19.797 1 95.19 38 LEU B N 1
ATOM 1490 C CA . LEU B 1 38 ? -1.791 11.016 19.688 1 95.19 38 LEU B CA 1
ATOM 1491 C C . LEU B 1 38 ? -0.982 11.039 20.984 1 95.19 38 LEU B C 1
ATOM 1493 O O . LEU B 1 38 ? -1.056 12.008 21.75 1 95.19 38 LEU B O 1
ATOM 1497 N N . SER B 1 39 ? -0.26 10.016 21.266 1 95.5 39 SER B N 1
ATOM 1498 C CA . SER B 1 39 ? 0.629 10.016 22.422 1 95.5 39 SER B CA 1
ATOM 1499 C C . SER B 1 39 ? 1.8 10.977 22.219 1 95.5 39 SER B C 1
ATOM 1501 O O . SER B 1 39 ? 2.248 11.18 21.078 1 95.5 39 SER B O 1
ATOM 1503 N N . SER B 1 40 ? 2.287 11.516 23.359 1 96 40 SER B N 1
ATOM 1504 C CA . SER B 1 40 ? 3.436 12.406 23.297 1 96 40 SER B CA 1
ATOM 1505 C C . SER B 1 40 ? 4.656 11.703 22.719 1 96 40 SER B C 1
ATOM 1507 O O . SER B 1 40 ? 5.461 12.312 22.016 1 96 40 SER B O 1
ATOM 1509 N N . ASN B 1 41 ? 4.738 10.414 22.969 1 96.5 41 ASN B N 1
ATOM 1510 C CA . ASN B 1 41 ? 5.859 9.633 22.453 1 96.5 41 ASN B CA 1
ATOM 1511 C C . ASN B 1 41 ? 5.828 9.547 20.938 1 96.5 41 ASN B C 1
ATOM 1513 O O . ASN B 1 41 ? 6.848 9.758 20.281 1 96.5 41 ASN B O 1
ATOM 1517 N N . HIS B 1 42 ? 4.688 9.234 20.391 1 96.12 42 HIS B N 1
ATOM 1518 C CA . HIS B 1 42 ? 4.547 9.156 18.938 1 96.12 42 HIS B CA 1
ATOM 1519 C C . HIS B 1 42 ? 4.855 10.5 18.281 1 96.12 42 HIS B C 1
ATOM 1521 O O . HIS B 1 42 ? 5.594 10.555 17.297 1 96.12 42 HIS B O 1
ATOM 1527 N N . VAL B 1 43 ? 4.309 11.578 18.875 1 97.38 43 VAL B N 1
ATOM 1528 C CA . VAL B 1 43 ? 4.477 12.906 18.281 1 97.38 43 VAL B CA 1
ATOM 1529 C C . VAL B 1 43 ? 5.941 13.328 18.375 1 97.38 43 VAL B C 1
ATOM 1531 O O . VAL B 1 43 ? 6.512 13.812 17.391 1 97.38 43 VAL B O 1
ATOM 1534 N N . ALA B 1 44 ? 6.523 13.086 19.547 1 97 44 ALA B N 1
ATOM 1535 C CA . ALA B 1 44 ? 7.926 13.453 19.734 1 97 44 ALA B CA 1
ATOM 1536 C C . ALA B 1 44 ? 8.82 12.75 18.719 1 97 44 ALA B C 1
ATOM 1538 O O . ALA B 1 44 ? 9.727 13.359 18.141 1 97 44 ALA B O 1
ATOM 1539 N N . LYS B 1 45 ? 8.594 11.484 18.453 1 97.62 45 LYS B N 1
ATOM 1540 C CA . LYS B 1 45 ? 9.375 10.695 17.516 1 97.62 45 LYS B CA 1
ATOM 1541 C C . LYS B 1 45 ? 9.242 11.25 16.094 1 97.62 45 LYS B C 1
ATOM 1543 O O . LYS B 1 45 ? 10.234 11.391 15.375 1 97.62 45 LYS B O 1
ATOM 1548 N N . ILE B 1 46 ? 8.086 11.531 15.734 1 98.06 46 ILE B N 1
ATOM 1549 C CA . ILE B 1 46 ? 7.801 12.031 14.391 1 98.06 46 ILE B CA 1
ATOM 1550 C C . ILE B 1 46 ? 8.445 13.406 14.211 1 98.06 46 ILE B C 1
ATOM 1552 O O . ILE B 1 46 ? 9.094 13.664 13.188 1 98.06 46 ILE B O 1
ATOM 1556 N N . ILE B 1 47 ? 8.258 14.336 15.25 1 98.06 47 ILE B N 1
ATOM 1557 C CA . ILE B 1 47 ? 8.82 15.68 15.188 1 98.06 47 ILE B CA 1
ATOM 1558 C C . ILE B 1 47 ? 10.344 15.602 15.086 1 98.06 47 ILE B C 1
ATOM 1560 O O . ILE B 1 47 ? 10.961 16.328 14.305 1 98.06 47 ILE B O 1
ATOM 1564 N N . HIS B 1 48 ? 10.859 14.742 15.836 1 97.69 48 HIS B N 1
ATOM 1565 C CA . HIS B 1 48 ? 12.305 14.555 15.82 1 97.69 48 HIS B CA 1
ATOM 1566 C C . HIS B 1 48 ? 12.781 14.148 14.43 1 97.69 48 HIS B C 1
ATOM 156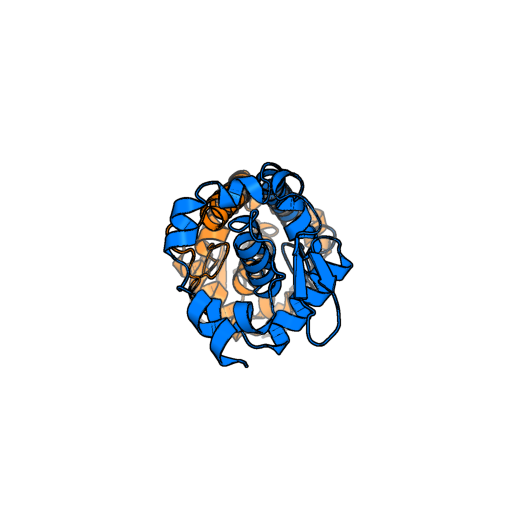8 O O . HIS B 1 48 ? 13.727 14.742 13.898 1 97.69 48 HIS B O 1
ATOM 1574 N N . GLN B 1 49 ? 12.148 13.195 13.844 1 97.88 49 GLN B N 1
ATOM 1575 C CA . GLN B 1 49 ? 12.562 12.68 12.539 1 97.88 49 GLN B CA 1
ATOM 1576 C C . GLN B 1 49 ? 12.336 13.719 11.445 1 97.88 49 GLN B C 1
ATOM 1578 O O . GLN B 1 49 ? 13.18 13.891 10.562 1 97.88 49 GLN B O 1
ATOM 1583 N N . LEU B 1 50 ? 11.203 14.391 11.477 1 98.38 50 LEU B N 1
ATOM 1584 C CA . LEU B 1 50 ? 10.922 15.438 10.508 1 98.38 50 LEU B CA 1
ATOM 1585 C C . LEU B 1 50 ? 11.945 16.562 10.609 1 98.38 50 LEU B C 1
ATOM 1587 O O . LEU B 1 50 ? 12.305 17.172 9.594 1 98.38 50 LEU B O 1
ATOM 1591 N N . GLY B 1 51 ? 12.32 16.844 11.867 1 98.12 51 GLY B N 1
ATOM 1592 C CA . GLY B 1 51 ? 13.398 17.812 12.07 1 98.12 51 GLY B CA 1
ATOM 1593 C C . GLY B 1 51 ? 14.711 17.391 11.445 1 98.12 51 GLY B C 1
ATOM 1594 O O . GLY B 1 51 ? 15.359 18.172 10.75 1 98.12 51 GLY B O 1
ATOM 1595 N N . LYS B 1 52 ? 15.047 16.156 11.625 1 97.81 52 LYS B N 1
ATOM 1596 C CA . LYS B 1 52 ? 16.281 15.602 11.07 1 97.81 52 LYS B CA 1
ATOM 1597 C C . LYS B 1 52 ? 16.266 15.641 9.547 1 97.81 52 LYS B C 1
ATOM 1599 O O . LYS B 1 52 ? 17.312 15.836 8.922 1 97.81 52 LYS B O 1
ATOM 1604 N N . MET B 1 53 ? 15.133 15.484 8.984 1 97.38 53 MET B N 1
ATOM 1605 C CA . MET B 1 53 ? 14.992 15.422 7.527 1 97.38 53 MET B CA 1
ATOM 1606 C C . MET B 1 53 ? 14.875 16.812 6.934 1 97.38 53 MET B C 1
ATOM 1608 O O . MET B 1 53 ? 14.789 16.969 5.715 1 97.38 53 MET B O 1
ATOM 1612 N N . GLY B 1 54 ? 14.789 17.812 7.773 1 97.69 54 GLY B N 1
ATOM 1613 C CA . GLY B 1 54 ? 14.812 19.188 7.312 1 97.69 54 GLY B CA 1
ATOM 1614 C C . GLY B 1 54 ? 13.438 19.734 6.988 1 97.69 54 GLY B C 1
ATOM 1615 O O . GLY B 1 54 ? 13.312 20.797 6.367 1 97.69 54 GLY B O 1
ATOM 1616 N N . TYR B 1 55 ? 12.375 19.078 7.395 1 98.44 55 TYR B N 1
ATOM 1617 C CA . TYR B 1 55 ? 11.023 19.562 7.148 1 98.44 55 TYR B CA 1
ATOM 1618 C C . TYR B 1 55 ? 10.57 20.5 8.25 1 98.44 55 TYR B C 1
ATOM 1620 O O . TYR B 1 55 ? 9.727 21.375 8.031 1 98.44 55 TYR B O 1
ATOM 1628 N N . LEU B 1 56 ? 11.18 20.328 9.477 1 98.31 56 LEU B N 1
ATOM 1629 C CA . LEU B 1 56 ? 10.859 21.156 10.633 1 98.31 56 LEU B CA 1
ATOM 1630 C C . LEU B 1 56 ? 12.125 21.781 11.227 1 98.31 56 LEU B C 1
ATOM 1632 O O . LEU B 1 56 ? 13.203 21.188 11.141 1 98.31 56 LEU B O 1
ATOM 1636 N N . GLN B 1 57 ? 11.977 22.906 11.703 1 97.5 57 GLN B N 1
ATOM 1637 C CA . GLN B 1 57 ? 12.953 23.516 12.609 1 97.5 57 GLN B CA 1
ATOM 1638 C C . GLN B 1 57 ? 12.516 23.375 14.062 1 97.5 57 GLN B C 1
ATOM 1640 O O . GLN B 1 57 ? 11.406 23.766 14.43 1 97.5 57 GLN B O 1
ATOM 1645 N N . THR B 1 58 ? 13.352 22.766 14.82 1 96.19 58 THR B N 1
ATOM 1646 C CA . THR B 1 58 ? 13.023 22.547 16.219 1 96.19 58 THR B CA 1
ATOM 1647 C C . THR B 1 58 ? 13.859 23.453 17.125 1 96.19 58 THR B C 1
ATOM 1649 O O . THR B 1 58 ? 15.023 23.719 16.828 1 96.19 58 THR B O 1
ATOM 1652 N N . VAL B 1 59 ? 13.227 23.969 18.109 1 94.44 59 VAL B N 1
ATOM 1653 C CA . VAL B 1 59 ? 13.875 24.766 19.141 1 94.44 59 VAL B CA 1
ATOM 1654 C C . VAL B 1 59 ? 13.734 24.078 20.5 1 94.44 59 VAL B C 1
ATOM 1656 O O . VAL B 1 59 ? 12.625 23.781 20.938 1 94.44 59 VAL B O 1
ATOM 1659 N N . ARG B 1 60 ? 14.852 23.75 21.125 1 88.69 60 ARG B N 1
ATOM 1660 C CA . ARG B 1 60 ? 14.852 23.078 22.406 1 88.69 60 ARG B CA 1
ATOM 1661 C C . ARG B 1 60 ? 14.641 24.078 23.547 1 88.69 60 ARG B C 1
ATOM 1663 O O . ARG B 1 60 ? 14.82 25.281 23.359 1 88.69 60 ARG B O 1
ATOM 1670 N N . GLY B 1 61 ? 14.219 23.625 24.734 1 86.25 61 GLY B N 1
ATOM 1671 C CA . GLY B 1 61 ? 14.109 24.453 25.922 1 86.25 61 GLY B CA 1
ATOM 1672 C C . GLY B 1 61 ? 12.672 24.703 26.344 1 86.25 61 GLY B C 1
ATOM 1673 O O . GLY B 1 61 ? 11.734 24.328 25.625 1 86.25 61 GLY B O 1
ATOM 1674 N N . LYS B 1 62 ? 12.445 25.328 27.516 1 85.19 62 LYS B N 1
ATOM 1675 C CA . LYS B 1 62 ? 11.141 25.594 28.125 1 85.19 62 LYS B CA 1
ATOM 1676 C C . LYS B 1 62 ? 10.242 26.391 27.172 1 85.19 62 LYS B C 1
ATOM 1678 O O . LYS B 1 62 ? 9.039 26.125 27.078 1 85.19 62 LYS B O 1
ATOM 1683 N N . SER B 1 63 ? 10.852 27.344 26.406 1 86.56 63 SER B N 1
ATOM 1684 C CA . SER B 1 63 ? 10.086 28.109 25.438 1 86.56 63 SER B CA 1
ATOM 1685 C C . SER B 1 63 ? 10.25 27.547 24.016 1 86.56 63 SER B C 1
ATOM 1687 O O . SER B 1 63 ? 10.023 28.25 23.031 1 86.56 63 SER B O 1
ATOM 1689 N N . GLY B 1 64 ? 10.633 26.297 24.031 1 92.06 64 GLY B N 1
ATOM 1690 C CA . GLY B 1 64 ? 10.914 25.688 22.734 1 92.06 64 GLY B CA 1
ATOM 1691 C C . GLY B 1 64 ? 9.672 25.172 22.047 1 92.06 64 GLY B C 1
ATOM 1692 O O . GLY B 1 64 ? 8.555 25.375 22.516 1 92.06 64 GLY B O 1
ATOM 1693 N N . GLY B 1 65 ? 9.844 24.641 20.781 1 96.5 65 GLY B N 1
ATOM 1694 C CA . GLY B 1 65 ? 8.82 24.172 19.875 1 96.5 65 GLY B CA 1
ATOM 1695 C C . GLY B 1 65 ? 9.344 23.906 18.469 1 96.5 65 GLY B C 1
ATOM 1696 O O . GLY B 1 65 ? 10.492 23.5 18.297 1 96.5 65 GLY B O 1
ATOM 1697 N N . PHE B 1 66 ? 8.5 23.922 17.578 1 97.38 66 PHE B N 1
ATOM 1698 C CA . PHE B 1 66 ? 8.922 23.641 16.219 1 97.38 66 PHE B CA 1
ATOM 1699 C C . PHE B 1 66 ? 8.062 24.406 15.219 1 97.38 66 PHE B C 1
ATOM 1701 O O . PHE B 1 66 ? 7.004 24.938 15.578 1 97.38 66 PHE B O 1
ATOM 1708 N N . ARG B 1 67 ? 8.555 24.547 14.055 1 97.31 67 ARG B N 1
ATOM 1709 C CA . ARG B 1 67 ? 7.867 25.188 12.93 1 97.31 67 ARG B CA 1
ATOM 1710 C C . ARG B 1 67 ? 8.328 24.594 11.609 1 97.31 67 ARG B C 1
ATOM 1712 O O . ARG B 1 67 ? 9.305 23.828 11.562 1 97.31 67 ARG B O 1
ATOM 1719 N N . LEU B 1 68 ? 7.586 24.875 10.555 1 97.56 68 LEU B N 1
ATOM 1720 C CA . LEU B 1 68 ? 8.031 24.438 9.242 1 97.56 68 LEU B CA 1
ATOM 1721 C C . LEU B 1 68 ? 9.398 25.016 8.898 1 97.56 68 LEU B C 1
ATOM 1723 O O . LEU B 1 68 ? 9.641 26.203 9.125 1 97.56 68 LEU B O 1
ATOM 1727 N N . ALA B 1 69 ? 10.266 24.203 8.383 1 96.88 69 ALA B N 1
ATOM 1728 C CA . ALA B 1 69 ? 11.594 24.656 7.98 1 96.88 69 ALA B CA 1
ATOM 1729 C C . ALA B 1 69 ? 11.578 25.188 6.555 1 96.88 69 ALA B C 1
ATOM 1731 O O . ALA B 1 69 ? 12.445 25.969 6.172 1 96.88 69 ALA B O 1
ATOM 1732 N N . LYS B 1 70 ? 10.641 24.641 5.758 1 94.19 70 LYS B N 1
ATOM 1733 C CA . LYS B 1 70 ? 10.469 25.016 4.355 1 94.19 70 LYS B CA 1
ATOM 1734 C C . LYS B 1 70 ? 9.039 25.5 4.09 1 94.19 70 LYS B C 1
ATOM 1736 O O . LYS B 1 70 ? 8.109 25.125 4.809 1 94.19 70 LYS B O 1
ATOM 1741 N N . ALA B 1 71 ? 8.969 26.375 3.064 1 96.5 71 ALA B N 1
ATOM 1742 C CA . ALA B 1 71 ? 7.625 26.75 2.645 1 96.5 71 ALA B CA 1
ATOM 1743 C C . ALA B 1 71 ? 6.832 25.531 2.191 1 96.5 71 ALA B C 1
ATOM 1745 O O . ALA B 1 71 ? 7.398 24.578 1.657 1 96.5 71 ALA B O 1
ATOM 1746 N N . ALA B 1 72 ? 5.527 25.578 2.348 1 98.12 72 ALA B N 1
ATOM 1747 C CA . ALA B 1 72 ? 4.656 24.453 2.043 1 98.12 72 ALA B CA 1
ATOM 1748 C C . ALA B 1 72 ? 4.73 24.078 0.565 1 98.12 72 ALA B C 1
ATOM 1750 O O . ALA B 1 72 ? 4.562 22.922 0.201 1 98.12 72 ALA B O 1
ATOM 1751 N N . ASP B 1 73 ? 4.969 25.078 -0.352 1 98.12 73 ASP B N 1
ATOM 1752 C CA . ASP B 1 73 ? 4.984 24.828 -1.79 1 98.12 73 ASP B CA 1
ATOM 1753 C C . ASP B 1 73 ? 6.32 24.219 -2.225 1 98.12 73 ASP B C 1
ATOM 1755 O O . ASP B 1 73 ? 6.477 23.812 -3.379 1 98.12 73 ASP B O 1
ATOM 1759 N N . GLU B 1 74 ? 7.266 24.094 -1.271 1 97.88 74 GLU B N 1
ATOM 1760 C CA . GLU B 1 74 ? 8.562 23.484 -1.541 1 97.88 74 GLU B CA 1
ATOM 1761 C C . GLU B 1 74 ? 8.594 22.031 -1.071 1 97.88 74 GLU B C 1
ATOM 1763 O O . GLU B 1 74 ? 9.555 21.297 -1.335 1 97.88 74 GLU B O 1
ATOM 1768 N N . VAL B 1 75 ? 7.637 21.609 -0.302 1 98.38 75 VAL B N 1
ATOM 1769 C CA . VAL B 1 75 ? 7.57 20.25 0.231 1 98.38 75 VAL B CA 1
ATOM 1770 C C . VAL B 1 75 ? 6.785 19.359 -0.728 1 98.38 75 VAL B C 1
ATOM 1772 O O . VAL B 1 75 ? 5.555 19.438 -0.795 1 98.38 75 VAL B O 1
ATOM 1775 N N . LEU B 1 76 ? 7.5 18.469 -1.405 1 98.62 76 LEU B N 1
ATOM 1776 C CA . LEU B 1 76 ? 6.863 17.547 -2.336 1 98.62 76 LEU B CA 1
ATOM 1777 C C . LEU B 1 76 ? 6.305 16.344 -1.601 1 98.62 76 LEU B C 1
ATOM 1779 O O . LEU B 1 76 ? 7.023 15.68 -0.84 1 98.62 76 LEU B O 1
ATOM 1783 N N . ILE B 1 77 ? 5.07 16 -1.893 1 98.69 77 ILE B N 1
ATOM 1784 C CA . ILE B 1 77 ? 4.387 14.922 -1.19 1 98.69 77 ILE B CA 1
ATOM 1785 C C . ILE B 1 77 ? 5.051 13.586 -1.527 1 98.69 77 ILE B C 1
ATOM 1787 O O . ILE B 1 77 ? 5.234 12.742 -0.651 1 98.69 77 ILE B O 1
ATOM 1791 N N . GLY B 1 78 ? 5.41 13.422 -2.848 1 98.38 78 GLY B N 1
ATOM 1792 C CA . GLY B 1 78 ? 6.09 12.203 -3.234 1 98.38 78 GLY B CA 1
ATOM 1793 C C . GLY B 1 78 ? 7.391 11.977 -2.482 1 98.38 78 GLY B C 1
ATOM 1794 O O . GLY B 1 78 ? 7.66 10.875 -2.006 1 98.38 78 GLY B O 1
ATOM 1795 N N . GLN B 1 79 ? 8.195 13.016 -2.404 1 98.19 79 GLN B N 1
ATOM 1796 C CA . GLN B 1 79 ? 9.461 12.922 -1.678 1 98.19 79 GLN B CA 1
ATOM 1797 C C . GLN B 1 79 ? 9.219 12.672 -0.191 1 98.19 79 GLN B C 1
ATOM 1799 O O . GLN B 1 79 ? 9.914 11.867 0.43 1 98.19 79 GLN B O 1
ATOM 1804 N N . LEU B 1 80 ? 8.242 13.375 0.385 1 98.06 80 LEU B N 1
ATOM 1805 C CA . LEU B 1 80 ? 7.887 13.195 1.788 1 98.06 80 LEU B CA 1
ATOM 1806 C C . LEU B 1 80 ? 7.52 11.742 2.074 1 98.06 80 LEU B C 1
ATOM 1808 O O . LEU B 1 80 ? 7.969 11.172 3.068 1 98.06 80 LEU B O 1
ATOM 1812 N N . VAL B 1 81 ? 6.727 11.109 1.206 1 97.81 81 VAL B N 1
ATOM 1813 C CA . VAL B 1 81 ? 6.324 9.719 1.364 1 97.81 81 VAL B CA 1
ATOM 1814 C C . VAL B 1 81 ? 7.547 8.805 1.266 1 97.81 81 VAL B C 1
ATOM 1816 O O . VAL B 1 81 ? 7.715 7.895 2.076 1 97.81 81 VAL B O 1
ATOM 1819 N N . ARG B 1 82 ? 8.406 9.078 0.285 1 97.38 82 ARG B N 1
ATOM 1820 C CA . ARG B 1 82 ? 9.633 8.297 0.151 1 97.38 82 ARG B CA 1
ATOM 1821 C C . ARG B 1 82 ? 10.477 8.383 1.415 1 97.38 82 ARG B C 1
ATOM 1823 O O . ARG B 1 82 ? 11.102 7.398 1.819 1 97.38 82 ARG B O 1
ATOM 1830 N N . ASP B 1 83 ? 10.484 9.516 2.068 1 97.31 83 ASP B N 1
ATOM 1831 C CA . ASP B 1 83 ? 11.305 9.742 3.254 1 97.31 83 ASP B CA 1
ATOM 1832 C C . ASP B 1 83 ? 10.703 9.062 4.48 1 97.31 83 ASP B C 1
ATOM 1834 O O . ASP B 1 83 ? 11.43 8.555 5.336 1 97.31 83 ASP B O 1
ATOM 1838 N N . LEU B 1 84 ? 9.406 9.031 4.586 1 97.25 84 LEU B N 1
ATOM 1839 C CA . LEU B 1 84 ? 8.758 8.625 5.824 1 97.25 84 LEU B CA 1
ATOM 1840 C C . LEU B 1 84 ? 8.438 7.133 5.809 1 97.25 84 LEU B C 1
ATOM 1842 O O . LEU B 1 84 ? 8.43 6.484 6.855 1 97.25 84 LEU B O 1
ATOM 1846 N N . GLU B 1 85 ? 8.18 6.547 4.617 1 95.69 85 GLU B N 1
ATOM 1847 C CA . GLU B 1 85 ? 7.836 5.129 4.547 1 95.69 85 GLU B CA 1
ATOM 1848 C C . GLU B 1 85 ? 9.07 4.258 4.738 1 95.69 85 GLU B C 1
ATOM 1850 O O . GLU B 1 85 ? 10.117 4.508 4.133 1 95.69 85 GLU B O 1
ATOM 1855 N N . HIS B 1 86 ? 8.938 3.293 5.559 1 89.38 86 HIS B N 1
ATOM 1856 C CA . HIS B 1 86 ? 10.047 2.383 5.812 1 89.38 86 HIS B CA 1
ATOM 1857 C C . HIS B 1 86 ? 10.398 1.583 4.562 1 89.38 86 HIS B C 1
ATOM 1859 O O . HIS B 1 86 ? 11.578 1.291 4.316 1 89.38 86 HIS B O 1
ATOM 1865 N N . SER B 1 87 ? 9.391 1.138 3.879 1 91.19 87 SER B N 1
ATOM 1866 C CA . SER B 1 87 ? 9.578 0.384 2.645 1 91.19 87 SER B CA 1
ATOM 1867 C C . SER B 1 87 ? 8.5 0.718 1.619 1 91.19 87 SER B C 1
ATOM 1869 O O . SER B 1 87 ? 7.344 0.946 1.98 1 91.19 87 SER B O 1
ATOM 1871 N N . LEU B 1 88 ? 9.031 0.793 0.437 1 93.19 88 LEU B N 1
ATOM 1872 C CA . LEU B 1 88 ? 8.094 0.986 -0.663 1 93.19 88 LEU B CA 1
ATOM 1873 C C . LEU B 1 88 ? 7.977 -0.279 -1.508 1 93.19 88 LEU B C 1
ATOM 1875 O O . LEU B 1 88 ? 7.445 -0.242 -2.619 1 93.19 88 LEU B O 1
ATOM 1879 N N . SER B 1 89 ? 8.547 -1.351 -0.917 1 92.75 89 SER B N 1
ATOM 1880 C CA . SER B 1 89 ? 8.43 -2.631 -1.607 1 92.75 89 SER B CA 1
ATOM 1881 C C . SER B 1 89 ? 6.977 -3.078 -1.701 1 92.75 89 SER B C 1
ATOM 1883 O O . SER B 1 89 ? 6.285 -3.166 -0.686 1 92.75 89 SER B O 1
ATOM 1885 N N . PRO B 1 90 ? 6.531 -3.393 -2.861 1 94.25 90 PRO B N 1
ATOM 1886 C CA . PRO B 1 90 ? 5.105 -3.691 -3.041 1 94.25 90 PRO B CA 1
ATOM 1887 C C . PRO B 1 90 ? 4.738 -5.102 -2.582 1 94.25 90 PRO B C 1
ATOM 1889 O O . PRO B 1 90 ? 3.553 -5.426 -2.477 1 94.25 90 PRO B O 1
ATOM 1892 N N . ILE B 1 91 ? 5.742 -5.977 -2.352 1 93.88 91 ILE B N 1
ATOM 1893 C CA . ILE B 1 91 ? 5.504 -7.367 -1.989 1 93.88 91 ILE B CA 1
ATOM 1894 C C . ILE B 1 91 ? 6.695 -7.91 -1.202 1 93.88 91 ILE B C 1
ATOM 1896 O O . ILE B 1 91 ? 7.84 -7.527 -1.455 1 93.88 91 ILE B O 1
ATOM 1900 N N . ASP B 1 92 ? 6.402 -8.648 -0.168 1 91.88 92 ASP B N 1
ATOM 1901 C CA . ASP B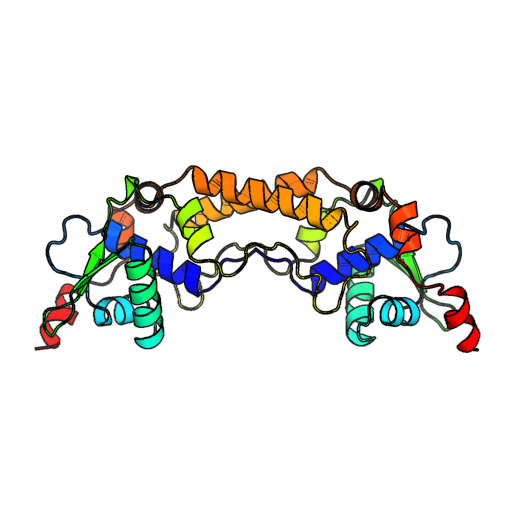 1 92 ? 7.453 -9.281 0.619 1 91.88 92 ASP B CA 1
ATOM 1902 C C . ASP B 1 92 ? 7.707 -10.711 0.146 1 91.88 92 ASP B C 1
ATOM 1904 O O . ASP B 1 92 ? 6.988 -11.633 0.531 1 91.88 92 ASP B O 1
ATOM 1908 N N . CYS B 1 93 ? 8.719 -10.898 -0.548 1 92.06 93 CYS B N 1
ATOM 1909 C CA . CYS B 1 93 ? 9.016 -12.211 -1.12 1 92.06 93 CYS B CA 1
ATOM 1910 C C . CYS B 1 93 ? 10 -12.977 -0.247 1 92.06 93 CYS B C 1
ATOM 1912 O O . CYS B 1 93 ? 10.414 -14.078 -0.595 1 92.06 93 CYS B O 1
ATOM 1914 N N . GLU B 1 94 ? 10.312 -12.422 0.895 1 90.06 94 GLU B N 1
ATOM 1915 C CA . GLU B 1 94 ? 11.391 -12.992 1.698 1 90.06 94 GLU B CA 1
ATOM 1916 C C . GLU B 1 94 ? 10.828 -13.867 2.818 1 90.06 94 GLU B C 1
ATOM 1918 O O . GLU B 1 94 ? 11.516 -14.758 3.318 1 90.06 94 GLU B O 1
ATOM 1923 N N . SER B 1 95 ? 9.57 -13.633 3.268 1 88.19 95 SER B N 1
ATOM 1924 C CA . SER B 1 95 ? 9.023 -14.367 4.406 1 88.19 95 SER B CA 1
ATOM 1925 C C . SER B 1 95 ? 7.562 -14.742 4.168 1 88.19 95 SER B C 1
ATOM 1927 O O . SER B 1 95 ? 6.66 -13.938 4.414 1 88.19 95 SER B O 1
ATOM 1929 N N . PRO B 1 96 ? 7.297 -16.016 3.895 1 89.56 96 PRO B N 1
ATOM 1930 C CA . PRO B 1 96 ? 8.289 -17.016 3.498 1 89.56 96 PRO B CA 1
ATOM 1931 C C . PRO B 1 96 ? 8.922 -16.703 2.143 1 89.56 96 PRO B C 1
ATOM 1933 O O . PRO B 1 96 ? 8.375 -15.922 1.363 1 89.56 96 PRO B O 1
ATOM 1936 N N . TYR B 1 97 ? 9.992 -17.328 1.925 1 89.38 97 TYR B N 1
ATOM 1937 C CA . TYR B 1 97 ? 10.734 -17.141 0.681 1 89.38 97 TYR B CA 1
ATOM 1938 C C . TYR B 1 97 ? 9.891 -17.562 -0.52 1 89.38 97 TYR B C 1
ATOM 1940 O O . TYR B 1 97 ? 9.227 -18.609 -0.491 1 89.38 97 TYR B O 1
ATOM 1948 N N . CYS B 1 98 ? 9.906 -16.734 -1.499 1 91.81 98 CYS B N 1
ATOM 1949 C CA . CYS B 1 98 ? 9.203 -17.031 -2.742 1 91.81 98 CYS B CA 1
ATOM 1950 C C . CYS B 1 98 ? 10.133 -17.703 -3.748 1 91.81 98 CYS B C 1
ATOM 1952 O O . CYS B 1 98 ? 11.141 -17.109 -4.152 1 91.81 98 CYS B O 1
ATOM 1954 N N . ARG B 1 99 ? 9.781 -18.75 -4.262 1 91.06 99 ARG B N 1
ATOM 1955 C CA . ARG B 1 99 ? 10.609 -19.562 -5.141 1 91.06 99 ARG B CA 1
ATOM 1956 C C . ARG B 1 99 ? 10.758 -18.922 -6.516 1 91.06 99 ARG B C 1
ATOM 1958 O O . ARG B 1 99 ? 11.672 -19.25 -7.27 1 91.06 99 ARG B O 1
ATOM 1965 N N . PHE B 1 100 ? 9.922 -18.031 -6.809 1 93.44 100 PHE B N 1
ATOM 1966 C CA . PHE B 1 100 ? 9.961 -17.422 -8.133 1 93.44 100 PHE B CA 1
ATOM 1967 C C . PHE B 1 100 ? 11.016 -16.312 -8.195 1 93.44 100 PHE B C 1
ATOM 1969 O O . PHE B 1 100 ? 11.336 -15.812 -9.273 1 93.44 100 PHE B O 1
ATOM 1976 N N . THR B 1 101 ? 11.508 -16 -7.02 1 90.19 101 THR B N 1
ATOM 1977 C CA . THR B 1 101 ? 12.562 -14.992 -6.984 1 90.19 101 THR B CA 1
ATOM 1978 C C . THR B 1 101 ? 13.891 -15.578 -7.469 1 90.19 101 THR B C 1
ATOM 1980 O O . THR B 1 101 ? 14.227 -16.719 -7.137 1 90.19 101 THR B O 1
ATOM 1983 N N . PRO B 1 102 ? 14.578 -14.781 -8.336 1 90.56 102 PRO B N 1
ATOM 1984 C CA . PRO B 1 102 ? 14.5 -13.375 -8.727 1 90.56 102 PRO B CA 1
ATOM 1985 C C . PRO B 1 102 ? 13.852 -13.164 -10.094 1 90.56 102 PRO B C 1
ATOM 1987 O O . PRO B 1 102 ? 13.906 -12.062 -10.641 1 90.56 102 PRO B O 1
ATOM 1990 N N . ILE B 1 103 ? 13.289 -14.172 -10.617 1 92.94 103 ILE B N 1
ATOM 1991 C CA . ILE B 1 103 ? 12.828 -14.055 -11.992 1 92.94 103 ILE B CA 1
ATOM 1992 C C . ILE B 1 103 ? 11.336 -13.742 -12.016 1 92.94 103 ILE B C 1
ATOM 1994 O O . ILE B 1 103 ? 10.688 -13.836 -13.055 1 92.94 103 ILE B O 1
ATOM 1998 N N . CYS B 1 104 ? 10.773 -13.391 -10.883 1 94.81 104 CYS B N 1
ATOM 1999 C CA . CYS B 1 104 ? 9.344 -13.156 -10.75 1 94.81 104 CYS B CA 1
ATOM 2000 C C . CYS B 1 104 ? 8.914 -11.914 -11.531 1 94.81 104 CYS B C 1
ATOM 2002 O O . CYS B 1 104 ? 9.367 -10.805 -11.242 1 94.81 104 CYS B O 1
ATOM 2004 N N . ARG B 1 105 ? 8.023 -12.031 -12.438 1 96.75 105 ARG B N 1
ATOM 2005 C CA . ARG B 1 105 ? 7.562 -10.906 -13.242 1 96.75 105 ARG B CA 1
ATOM 2006 C C . ARG B 1 105 ? 6.492 -10.109 -12.5 1 96.75 105 ARG B C 1
ATOM 2008 O O . ARG B 1 105 ? 6.301 -8.922 -12.766 1 96.75 105 ARG B O 1
ATOM 2015 N N . LEU B 1 106 ? 5.793 -10.812 -11.539 1 97.12 106 LEU B N 1
ATOM 2016 C CA . LEU B 1 106 ? 4.844 -10.07 -10.719 1 97.12 106 LEU B CA 1
ATOM 2017 C C . LEU B 1 106 ? 5.535 -8.93 -9.984 1 97.12 106 LEU B C 1
ATOM 2019 O O . LEU B 1 106 ? 5.008 -7.816 -9.922 1 97.12 106 LEU B O 1
ATOM 2023 N N . LYS B 1 107 ? 6.699 -9.234 -9.406 1 95.38 107 LYS B N 1
ATOM 2024 C CA . LYS B 1 107 ? 7.453 -8.219 -8.672 1 95.38 107 LYS B CA 1
ATOM 2025 C C . LYS B 1 107 ? 7.73 -7 -9.555 1 95.38 107 LYS B C 1
ATOM 2027 O O . LYS B 1 107 ? 7.617 -5.859 -9.094 1 95.38 107 LYS B O 1
ATOM 2032 N N . GLY B 1 108 ? 8.148 -7.262 -10.805 1 96.5 108 GLY B N 1
ATOM 2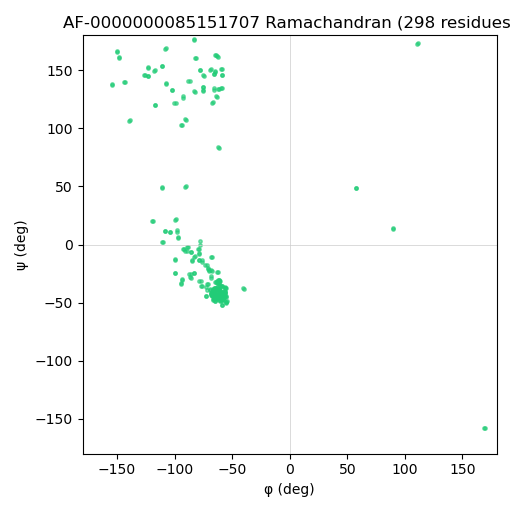033 C CA . GLY B 1 108 ? 8.398 -6.176 -11.734 1 96.5 108 GLY B CA 1
ATOM 2034 C C . GLY B 1 108 ? 7.16 -5.352 -12.031 1 96.5 108 GLY B C 1
ATOM 2035 O O . GLY B 1 108 ? 7.219 -4.121 -12.062 1 96.5 108 GLY B O 1
ATOM 2036 N N . VAL B 1 109 ? 6.066 -6.031 -12.273 1 97.94 109 VAL B N 1
ATOM 2037 C CA . VAL B 1 109 ? 4.797 -5.375 -12.578 1 97.94 109 VAL B CA 1
ATOM 2038 C C . VAL B 1 109 ? 4.359 -4.516 -11.398 1 97.94 109 VAL B C 1
ATOM 2040 O O . VAL B 1 109 ? 3.938 -3.369 -11.578 1 97.94 109 VAL B O 1
ATOM 2043 N N . LEU B 1 110 ? 4.48 -5.043 -10.195 1 97.69 110 LEU B N 1
ATOM 2044 C CA . LEU B 1 110 ? 4.133 -4.289 -8.992 1 97.69 110 LEU B CA 1
ATOM 2045 C C . LEU B 1 110 ? 5.055 -3.086 -8.828 1 97.69 110 LEU B C 1
ATOM 2047 O O . LEU B 1 110 ? 4.625 -2.027 -8.359 1 97.69 110 LEU B O 1
ATOM 2051 N N . GLY B 1 111 ? 6.336 -3.244 -9.148 1 96.94 111 GLY B N 1
ATOM 2052 C CA . GLY B 1 111 ? 7.258 -2.119 -9.141 1 96.94 111 GLY B CA 1
ATOM 2053 C C . GLY B 1 111 ? 6.82 -0.983 -10.047 1 96.94 111 GLY B C 1
ATOM 2054 O O . GLY B 1 111 ? 6.918 0.187 -9.672 1 96.94 111 GLY B O 1
ATOM 2055 N N . GLN B 1 112 ? 6.387 -1.362 -11.234 1 98.25 112 GLN B N 1
ATOM 2056 C CA . GLN B 1 112 ? 5.848 -0.368 -12.156 1 98.25 112 GLN B CA 1
ATOM 2057 C C . GLN B 1 112 ? 4.637 0.338 -11.562 1 98.25 112 GLN B C 1
ATOM 2059 O O . GLN B 1 112 ? 4.465 1.546 -11.734 1 98.25 112 GLN B O 1
ATOM 2064 N N . ALA B 1 113 ? 3.764 -0.409 -10.922 1 98.06 113 ALA B N 1
ATOM 2065 C CA . ALA B 1 113 ? 2.584 0.164 -10.281 1 98.06 113 ALA B CA 1
ATOM 2066 C C . ALA B 1 113 ? 2.98 1.151 -9.188 1 98.06 113 ALA B C 1
ATOM 2068 O O . ALA B 1 113 ? 2.402 2.236 -9.086 1 98.06 113 ALA B O 1
ATOM 2069 N N . VAL B 1 114 ? 4 0.798 -8.359 1 97.44 114 VAL B N 1
ATOM 2070 C CA . VAL B 1 114 ? 4.496 1.68 -7.312 1 97.44 114 VAL B CA 1
ATOM 2071 C C . VAL B 1 114 ? 5.043 2.965 -7.93 1 97.44 114 VAL B C 1
ATOM 2073 O O . VAL B 1 114 ? 4.789 4.062 -7.426 1 97.44 114 VAL B O 1
ATOM 2076 N N . THR B 1 115 ? 5.762 2.814 -9.016 1 98 115 THR B N 1
ATOM 2077 C CA . THR B 1 115 ? 6.305 3.975 -9.711 1 98 115 THR B CA 1
ATOM 2078 C C . THR B 1 115 ? 5.184 4.902 -10.164 1 98 115 THR B C 1
ATOM 2080 O O . THR B 1 115 ? 5.285 6.125 -10.031 1 98 115 THR B O 1
ATOM 2083 N N . ALA B 1 116 ? 4.121 4.352 -10.672 1 98.38 116 ALA B N 1
ATOM 2084 C CA . ALA B 1 116 ? 2.971 5.148 -11.094 1 98.38 116 ALA B CA 1
ATOM 2085 C C . ALA B 1 116 ? 2.318 5.844 -9.906 1 98.38 116 ALA B C 1
ATOM 2087 O O . ALA B 1 116 ? 1.927 7.008 -9.992 1 98.38 116 ALA B O 1
ATOM 2088 N N . TYR B 1 117 ? 2.18 5.164 -8.828 1 97.88 117 TYR B N 1
ATOM 2089 C CA . TYR B 1 117 ? 1.666 5.699 -7.574 1 97.88 117 TYR B CA 1
ATOM 2090 C C . TYR B 1 117 ? 2.471 6.918 -7.133 1 97.88 117 TYR B C 1
ATOM 2092 O O . TYR B 1 117 ? 1.905 7.984 -6.883 1 97.88 117 TYR B O 1
ATOM 2100 N N . LEU B 1 118 ? 3.766 6.801 -7.125 1 97.94 118 LEU B N 1
ATOM 2101 C CA . LEU B 1 118 ? 4.648 7.863 -6.652 1 97.94 118 LEU B CA 1
ATOM 2102 C C . LEU B 1 118 ? 4.68 9.023 -7.637 1 97.94 118 LEU B C 1
ATOM 2104 O O . LEU B 1 118 ? 4.809 10.188 -7.238 1 97.94 118 LEU B O 1
ATOM 2108 N N . ALA B 1 119 ? 4.566 8.688 -8.906 1 98.62 119 ALA B N 1
ATOM 2109 C CA . ALA B 1 119 ? 4.551 9.727 -9.93 1 98.62 119 ALA B CA 1
ATOM 2110 C C . ALA B 1 119 ? 3.379 10.688 -9.727 1 98.62 119 ALA B C 1
ATOM 2112 O O . ALA B 1 119 ? 3.504 11.891 -9.961 1 98.62 119 ALA B O 1
ATOM 2113 N N . VAL B 1 120 ? 2.24 10.172 -9.281 1 98.62 120 VAL B N 1
ATOM 2114 C CA . VAL B 1 120 ? 1.101 11.023 -8.961 1 98.62 120 VAL B CA 1
ATOM 2115 C C . VAL B 1 120 ? 1.441 11.93 -7.777 1 98.62 120 VAL B C 1
ATOM 2117 O O . VAL B 1 120 ? 1.229 13.141 -7.832 1 98.62 120 VAL B O 1
ATOM 2120 N N . LEU B 1 121 ? 1.988 11.336 -6.715 1 98.38 121 LEU B N 1
ATOM 2121 C CA . LEU B 1 121 ? 2.316 12.086 -5.512 1 98.38 121 LEU B CA 1
ATOM 2122 C C . LEU B 1 121 ? 3.355 13.164 -5.809 1 98.38 121 LEU B C 1
ATOM 2124 O O . LEU B 1 121 ? 3.336 14.234 -5.203 1 98.38 121 LEU B O 1
ATOM 2128 N N . ASP B 1 122 ? 4.25 12.93 -6.801 1 98.62 122 ASP B N 1
ATOM 2129 C CA . ASP B 1 122 ? 5.316 13.852 -7.176 1 98.62 122 ASP B CA 1
ATOM 2130 C C . ASP B 1 122 ? 4.75 15.117 -7.805 1 98.62 122 ASP B C 1
ATOM 2132 O O . ASP B 1 122 ? 5.461 16.109 -7.957 1 98.62 122 ASP B O 1
ATOM 2136 N N . GLN B 1 123 ? 3.5 15.117 -8.109 1 98.75 123 GLN B N 1
ATOM 2137 C CA . GLN B 1 123 ? 2.879 16.266 -8.766 1 98.75 123 GLN B CA 1
ATOM 2138 C C . GLN B 1 123 ? 2.287 17.219 -7.742 1 98.75 123 GLN B C 1
ATOM 2140 O O . GLN B 1 123 ? 1.806 18.297 -8.102 1 98.75 123 GLN B O 1
ATOM 2145 N N . TYR B 1 124 ? 2.326 16.875 -6.457 1 98.81 124 TYR B N 1
ATOM 2146 C CA . TYR B 1 124 ? 1.666 17.672 -5.438 1 98.81 124 TYR B CA 1
ATOM 2147 C C . TYR B 1 124 ? 2.658 18.125 -4.371 1 98.81 124 TYR B C 1
ATOM 2149 O O . TYR B 1 124 ? 3.598 17.406 -4.043 1 98.81 124 TYR B O 1
ATOM 2157 N N . THR B 1 125 ? 2.459 19.281 -3.879 1 98.81 125 THR B N 1
ATOM 2158 C CA . THR B 1 125 ? 3.195 19.812 -2.736 1 98.81 125 THR B CA 1
ATOM 2159 C C . THR B 1 125 ? 2.309 19.859 -1.496 1 98.81 125 THR B C 1
ATOM 2161 O O . THR B 1 125 ? 1.097 19.641 -1.584 1 98.81 125 THR B O 1
ATOM 2164 N N . LEU B 1 126 ? 2.959 20.109 -0.329 1 98.75 126 LEU B N 1
ATOM 2165 C CA . LEU B 1 126 ? 2.221 20.328 0.909 1 98.75 126 LEU B CA 1
ATOM 2166 C C . LEU B 1 126 ? 1.223 21.469 0.744 1 98.75 126 LEU B C 1
ATOM 2168 O O . LEU B 1 126 ? 0.098 21.391 1.245 1 98.75 126 LEU B O 1
ATOM 2172 N N . ALA B 1 127 ? 1.589 22.531 -0.008 1 98.62 127 ALA B N 1
ATOM 2173 C CA . ALA B 1 127 ? 0.69 23.656 -0.255 1 98.62 127 ALA B CA 1
ATOM 2174 C C . ALA B 1 127 ? -0.555 23.219 -1.015 1 98.62 127 ALA B C 1
ATOM 2176 O O . ALA B 1 127 ? -1.659 23.703 -0.749 1 98.62 127 ALA B O 1
ATOM 2177 N N . ASP B 1 128 ? -0.371 22.281 -1.923 1 98.62 128 ASP B N 1
ATOM 2178 C CA . ASP B 1 128 ? -1.485 21.797 -2.73 1 98.62 128 ASP B CA 1
ATOM 2179 C C . ASP B 1 128 ? -2.525 21.078 -1.865 1 98.62 128 ASP B C 1
ATOM 2181 O O . ASP B 1 128 ? -3.729 21.25 -2.076 1 98.62 128 ASP B O 1
ATOM 2185 N N . ILE B 1 129 ? -2.051 20.328 -0.847 1 98.31 129 ILE B N 1
ATOM 2186 C CA . ILE B 1 129 ? -3 19.5 -0.102 1 98.31 129 ILE B CA 1
ATOM 2187 C C . ILE B 1 129 ? -3.584 20.312 1.056 1 98.31 129 ILE B C 1
ATOM 2189 O O . ILE B 1 129 ? -4.445 19.828 1.789 1 98.31 129 ILE B O 1
ATOM 2193 N N . VAL B 1 130 ? -3.172 21.547 1.255 1 97.75 130 VAL B N 1
ATOM 2194 C CA . VAL B 1 130 ? -3.803 22.406 2.252 1 97.75 130 VAL B CA 1
ATOM 2195 C C . VAL B 1 130 ? -4.391 23.641 1.573 1 97.75 130 VAL B C 1
ATOM 2197 O O . VAL B 1 130 ? -4.57 24.688 2.211 1 97.75 130 VAL B O 1
ATOM 2200 N N . SER B 1 131 ? -4.633 23.609 0.302 1 97.06 131 SER B N 1
ATOM 2201 C CA . SER B 1 131 ? -5.148 24.75 -0.46 1 97.06 131 SER B CA 1
ATOM 2202 C C . SER B 1 131 ? -6.535 25.156 0.029 1 97.06 131 SER B C 1
ATOM 2204 O O . SER B 1 131 ? -6.977 26.281 -0.213 1 97.06 131 SER B O 1
ATOM 2206 N N . ASN B 1 132 ? -7.266 24.25 0.639 1 95.81 132 ASN B N 1
ATOM 2207 C CA . ASN B 1 132 ? -8.531 24.562 1.298 1 95.81 132 ASN B CA 1
ATOM 2208 C C . ASN B 1 132 ? -8.32 24.938 2.76 1 95.81 132 ASN B C 1
ATOM 2210 O O . ASN B 1 132 ? -9.008 24.422 3.646 1 95.81 132 ASN B O 1
ATOM 2214 N N . LYS B 1 133 ? -7.453 25.812 2.955 1 93.88 133 LYS B N 1
ATOM 2215 C CA . LYS B 1 133 ? -6.961 26.203 4.27 1 93.88 133 LYS B CA 1
ATOM 2216 C C . LYS B 1 133 ? -8.109 26.625 5.184 1 93.88 133 LYS B C 1
ATOM 2218 O O . LYS B 1 133 ? -8.188 26.188 6.332 1 93.88 133 LYS B O 1
ATOM 2223 N N . SER B 1 134 ? -8.992 27.5 4.742 1 93.38 134 SER B N 1
ATOM 2224 C CA . SER B 1 134 ? -10.102 28 5.551 1 93.38 134 SER B CA 1
ATOM 2225 C C . SER B 1 134 ? -10.969 26.859 6.059 1 93.38 134 SER B C 1
ATOM 2227 O O . SER B 1 134 ? -11.406 26.859 7.207 1 93.38 134 SER B O 1
ATOM 2229 N N . ASP B 1 135 ? -11.203 25.875 5.203 1 94.62 135 ASP B N 1
ATOM 2230 C CA . ASP B 1 135 ? -12 24.719 5.582 1 94.62 135 ASP B CA 1
ATOM 2231 C C . ASP B 1 135 ? -11.289 23.875 6.645 1 94.62 135 ASP B C 1
ATOM 2233 O O . ASP B 1 135 ? -11.906 23.438 7.609 1 94.62 135 ASP B O 1
ATOM 2237 N N . ILE B 1 136 ? -9.969 23.703 6.461 1 94.44 136 ILE B N 1
ATOM 2238 C CA . ILE B 1 136 ? -9.188 22.891 7.395 1 94.44 136 ILE B CA 1
ATOM 2239 C C . ILE B 1 136 ? -9.172 23.562 8.766 1 94.44 136 ILE B C 1
ATOM 2241 O O . ILE B 1 136 ? -9.375 22.906 9.789 1 94.44 136 ILE B O 1
ATOM 2245 N N . LEU B 1 137 ? -8.992 24.875 8.812 1 92.12 137 LEU B N 1
ATOM 2246 C CA . LEU B 1 137 ? -8.938 25.625 10.055 1 92.12 137 LEU B CA 1
ATOM 2247 C C . LEU B 1 137 ? -10.258 25.5 10.82 1 92.12 137 LEU B C 1
ATOM 2249 O O . LEU B 1 137 ? -10.258 25.469 12.055 1 92.12 137 LEU B O 1
ATOM 2253 N N . SER B 1 138 ? -11.32 25.391 10.102 1 91.06 138 SER B N 1
ATOM 2254 C CA . SER B 1 138 ? -12.641 25.297 10.719 1 91.06 138 SER B CA 1
ATOM 2255 C C . SER B 1 138 ? -12.836 23.953 11.406 1 91.06 138 SER B C 1
ATOM 2257 O O . SER B 1 138 ? -13.727 23.812 12.25 1 91.06 138 SER B O 1
ATOM 2259 N N . THR B 1 139 ? -12.039 22.953 11.008 1 89.06 139 THR B N 1
ATOM 2260 C CA . THR B 1 139 ? -12.156 21.641 11.609 1 89.06 139 THR B CA 1
ATOM 2261 C C . THR B 1 139 ? -11.352 21.547 12.898 1 89.06 139 THR B C 1
ATOM 2263 O O . THR B 1 139 ? -11.539 20.625 13.695 1 89.06 139 THR B O 1
ATOM 2266 N N . LEU B 1 140 ? -10.477 22.5 13.141 1 87.88 140 LEU B N 1
ATOM 2267 C CA . LEU B 1 140 ? -9.539 22.453 14.266 1 87.88 140 LEU B CA 1
ATOM 2268 C C . LEU B 1 140 ? -10.164 23.031 15.523 1 87.88 140 LEU B C 1
ATOM 2270 O O . LEU B 1 140 ? -10.992 23.938 15.453 1 87.88 140 LEU B O 1
ATOM 2274 N N . PRO B 1 141 ? -9.883 22.406 16.641 1 81.38 141 PRO B N 1
ATOM 2275 C CA . PRO B 1 141 ? -10.391 22.969 17.891 1 81.38 141 PRO B CA 1
ATOM 2276 C C . PRO B 1 141 ? -9.773 24.328 18.203 1 81.38 141 PRO B C 1
ATOM 2278 O O . PRO B 1 141 ? -8.719 24.672 17.672 1 81.38 141 PRO B O 1
ATOM 2281 N N . ASP B 1 142 ? -10.508 25.188 18.875 1 68.19 142 ASP B N 1
ATOM 2282 C CA . ASP B 1 142 ? -9.977 26.469 19.344 1 68.19 142 ASP B CA 1
ATOM 2283 C C . ASP B 1 142 ? -8.836 26.25 20.344 1 68.19 142 ASP B C 1
ATOM 2285 O O . ASP B 1 142 ? -9.062 25.766 21.453 1 68.19 142 ASP B O 1
ATOM 2289 N N . LEU B 1 143 ? -7.676 26.047 19.906 1 60.53 143 LEU B N 1
ATOM 2290 C CA . LEU B 1 143 ? -6.543 25.75 20.766 1 60.53 143 LEU B CA 1
ATOM 2291 C C . LEU B 1 143 ? -6.129 26.969 21.578 1 60.53 143 LEU B C 1
ATOM 2293 O O . LEU B 1 143 ? -5.258 26.875 22.438 1 60.53 143 LEU B O 1
ATOM 2297 N N . SER B 1 144 ? -6.422 28.172 21.188 1 51.62 144 SER B N 1
ATOM 2298 C CA . SER B 1 144 ? -6.047 29.297 22.062 1 51.62 144 SER B CA 1
ATOM 2299 C C . SER B 1 144 ? -6.277 28.953 23.531 1 51.62 144 SER B C 1
ATOM 2301 O O . SER B 1 144 ? -5.535 29.406 24.391 1 51.62 144 SER B O 1
ATOM 2303 N N . ILE B 1 145 ? -7.238 28.312 23.797 1 48.06 145 ILE B N 1
ATOM 2304 C CA . ILE B 1 145 ? -7.613 28.109 25.188 1 48.06 145 ILE B CA 1
ATOM 2305 C C . ILE B 1 145 ? -6.637 27.141 25.844 1 48.06 145 ILE B C 1
ATOM 2307 O O . ILE B 1 145 ? -6.332 27.266 27.031 1 48.06 145 ILE B O 1
ATOM 2311 N N . SER B 1 146 ? -6.164 26.141 25.141 1 46.97 146 SER B N 1
ATOM 2312 C CA . SER B 1 146 ? -5.426 25.094 25.844 1 46.97 146 SER B CA 1
ATOM 2313 C C . SER B 1 146 ? -4 25.531 26.156 1 46.97 146 SER B C 1
ATOM 2315 O O . SER B 1 146 ? -3.35 24.969 27.047 1 46.97 146 SER B O 1
ATOM 2317 N N . VAL B 1 147 ? -3.305 26.375 25.359 1 46.06 147 VAL B N 1
ATOM 2318 C CA . VAL B 1 147 ? -1.944 26.812 25.656 1 46.06 147 VAL B CA 1
ATOM 2319 C C . VAL B 1 147 ? -1.951 27.719 26.891 1 46.06 147 VAL B C 1
ATOM 2321 O O . VAL B 1 147 ? -0.936 27.859 27.578 1 46.06 147 VAL B O 1
ATOM 2324 N N . LEU B 1 148 ? -2.928 28.438 27.234 1 41.47 148 LEU B N 1
ATOM 2325 C CA . LEU B 1 148 ? -2.963 29.312 28.391 1 41.47 148 LEU B CA 1
ATOM 2326 C C . LEU B 1 148 ? -2.912 28.5 29.688 1 41.47 148 LEU B C 1
ATOM 2328 O O . LEU B 1 148 ? -2.412 28.984 30.703 1 41.47 148 LEU B O 1
ATOM 2332 N N . GLN B 1 149 ? -3.607 27.344 29.688 1 39.34 149 GLN B N 1
ATOM 2333 C CA . GLN B 1 149 ? -3.709 26.766 31.031 1 39.34 149 GLN B CA 1
ATOM 2334 C C . GLN B 1 149 ? -2.42 26.047 31.406 1 39.34 149 GLN B C 1
ATOM 2336 O O . GLN B 1 149 ? -2.307 25.5 32.5 1 39.34 149 GLN B O 1
ATOM 2341 N N . LEU B 1 150 ? -1.599 25.938 30.516 1 34.38 150 LEU B N 1
ATOM 2342 C CA . LEU B 1 150 ? -0.381 25.312 31.016 1 34.38 150 LEU B CA 1
ATOM 2343 C C . LEU B 1 150 ? 0.475 26.297 31.797 1 34.38 150 LEU B C 1
ATOM 2345 O O . LEU B 1 150 ? 1.594 25.984 32.188 1 34.38 150 LEU B O 1
ATOM 2349 N N . ASP B 1 151 ? 0.164 27.531 31.984 1 29.11 151 ASP B N 1
ATOM 2350 C CA . ASP B 1 151 ? 0.869 28.266 33.031 1 29.11 151 ASP B CA 1
ATOM 2351 C C . ASP B 1 151 ? 0.442 27.812 34.406 1 29.11 151 ASP B C 1
ATOM 2353 O O . ASP B 1 151 ? -0.738 27.547 34.656 1 29.11 151 ASP B O 1
#

Secondary structure (DSSP, 8-state):
-PPPHHHHHHHHHHHHHHTTTT--SPB-HHHHHHHHT--HHHHHHHHHHHHHTTSEEEE-STT-EEEESS-GGG-BHHHHHHHH-S---S---BTTBPTTTTS-HHHHHHHHHHHHHHHHHTT-BHHHHTTTHHHHHHHS---HHHHHTT-/-PPPHHHHHHHHHHHHHHTTTT--SPB-HHHHHHHHT--HHHHHHHHHHHHHTTSEEEE-STT-EEEESS-GGG-BHHHHHHHH-S---S---BTTBPTTTTS-HHHHHHHHHHHHHHHHHTT-BHHHHTTTHHHHHHHS---HHHHHTT-

Foldseek 3Di:
DDQDPLLVLLLVVLLVQQLPVVDDAADALVQSCVFVVHDSVSSVVSQVQCVVVQQKDWDDDPSTHIHGRDHQQPAQQLVSSVSRGPDLQQDDCVVVHPPCPPVDVVSVVVVVVSVVVSVVSRVDTSCRVCVVSVVVVVVTPPCVVVVVVVD/DDQDPLLVLLLVVLLVQQLPVVDDAADALVQSCVFVVHDSVSSVVSQVQCVVVQQKDWDDDPSTHIHGRDHQQPAQQLVSSVSRGPDLQQDDCVVVHPPCPPVDVVSVVSVVVSVVVSVVSRVDTSCRVCVVSVVVVVVTPPCVVVVVVVD

Solvent-accessible surface area (backbone atoms only — not comparable to full-atom values): 16812 Å² total; per-residue (Å²): 60,44,57,51,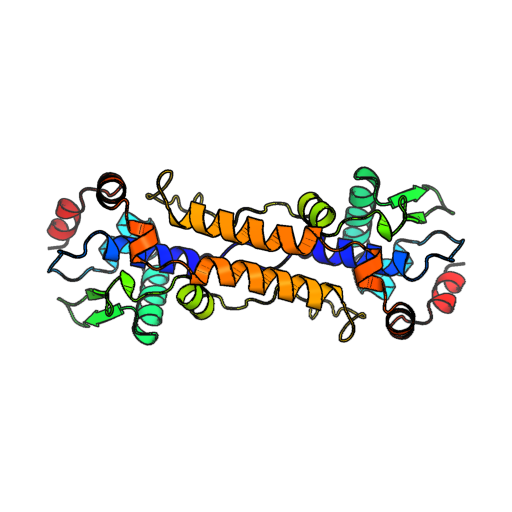68,69,36,49,51,47,50,51,51,51,48,59,50,54,59,44,68,82,58,82,71,64,45,46,69,68,54,53,22,63,75,53,70,44,53,64,67,61,49,50,52,46,54,51,51,37,31,74,72,53,51,27,42,71,44,82,65,96,88,36,28,31,45,74,55,52,61,39,75,72,39,40,43,25,59,51,49,63,69,53,44,92,59,74,58,43,61,74,53,70,75,61,56,43,62,48,63,90,74,42,40,54,62,54,54,43,49,52,14,49,50,40,21,41,54,50,32,57,75,35,26,48,37,63,47,38,66,59,31,73,65,49,57,71,51,50,76,81,52,75,63,63,68,59,65,74,107,60,42,58,52,69,68,36,48,51,47,50,51,52,52,48,60,50,54,60,44,68,82,59,82,70,63,46,44,69,68,55,52,22,63,75,52,68,45,54,64,66,62,48,50,53,45,52,50,50,37,31,73,73,53,52,28,42,72,43,80,66,96,89,35,28,32,44,72,56,52,61,40,76,72,38,42,44,24,59,50,48,64,68,53,44,92,59,73,57,43,61,72,54,70,76,60,56,44,62,48,64,90,76,41,40,54,62,54,53,42,50,52,14,48,51,40,22,42,54,50,34,57,75,35,27,48,36,63,45,40,66,59,32,72,63,50,57,70,52,49,75,81,51,75,63,63,68,61,65,74,107

InterPro domains:
  IPR000944 Transcription regulator Rrf2 [PF02082] (3-131)
  IPR000944 Transcription regulator Rrf2 [PS51197] (2-131)
  IPR000944 Transcription regulator Rrf2 [PTHR33221] (1-135)
  IPR000944 Transcription regulator Rrf2 [TIGR00738] (1-130)
  IPR030489 Transcription regulator Rrf2-type, conserved site [PS01332] (50-68)
  IPR036388 Winged helix-like DNA-binding domain superfamily [G3DSA:1.10.10.10] (1-138)
  IPR036390 Winged helix DNA-binding domain superfamily [SSF46785] (2-133)

Radius of gyration: 24.33 Å; Cα contacts (8 Å, |Δi|>4): 382; chains: 2; bounding box: 32×77×53 Å